Protein AF-A0A9N8JEF9-F1 (afdb_monomer)

Nearest PDB structures (foldseek):
  4pcf-assembly4_C  TM=2.367E-01  e=5.855E+00  Trypanosoma brucei brucei
  4pcf-assembly4_A  TM=2.242E-01  e=6.624E+00  Trypanosoma brucei brucei
  1mss-assembly1_B  TM=2.337E-01  e=9.590E+00  Trypanosoma brucei brucei

Foldseek 3Di:
DVVVVVVVVVVVVVVVVVVVVVVVVVVPPVVVVVVVVVCQEAEAEAEAEALVTDDPQPPPPDDDDDPPDDCHVVNCRQPPPRDDRLVVLVVVLVVLVVVCVPPHPVNLVRYAYEYEYEYDLVVLVVLLPDDPVVLLVSLLVVLVVVVVSVVSVCVRPSRVVDAHEYEYEQDAQQCQFLCLCVVLVPPPDPPVSVSSSVSSVVSSVVNRVVNVVVVVVPPRHRYDYHHVRVVLCVLVDQPDDDPVPPPVSVVVCVVRQAQARRDAQKAFDDDDDDDGPRDTDIHGHPDRRNYPHNDRRD

pLDDT: mean 73.77, std 18.61, range [33.22, 96.94]

Radius of gyration: 29.01 Å; Cα contacts (8 Å, |Δi|>4): 290; chains: 1; bounding box: 104×53×57 Å

Secondary structure (DSSP, 8-state):
-HHHHHHHHHHHHHHHHHHHHHHHHHH--HHHHHHHHS---EEEEEEEESTTT--------SS---TT----HHHHHHH-----HHHHHHHHHHHHHHHHHHH-HHHHTTEEEEEEEE--HHHHHHHTTS-HHHHHHHHHHHHHHHHHHHHHHHTSHHHHTS--EEE-PPPPPGGGSHHHHHHHHTSS-HHHHHHHHHHHHHHHHHHHHHHHHHHHH-TTSEEE---HHHHHHHHHPPPP--TT-HHHHHHHHHH-S-SEEEEESEEE-S---SS-STT--EEE-S-GGGEEESSS--

Structure (mmCIF, N/CA/C/O backbone):
data_AF-A0A9N8JEF9-F1
#
_entry.id   AF-A0A9N8JEF9-F1
#
loop_
_atom_site.group_PDB
_atom_site.id
_atom_site.type_symbol
_atom_site.label_atom_id
_atom_site.label_alt_id
_atom_site.label_comp_id
_atom_site.label_asym_id
_atom_site.label_entity_id
_atom_site.label_seq_id
_atom_site.pdbx_PDB_ins_code
_atom_site.Cartn_x
_atom_site.Cartn_y
_atom_site.Cartn_z
_atom_site.occupancy
_atom_site.B_iso_or_equiv
_atom_site.auth_seq_id
_atom_site.auth_comp_id
_atom_site.auth_asym_id
_atom_site.auth_atom_id
_atom_site.pdbx_PDB_model_num
ATOM 1 N N . MET A 1 1 ? -82.230 -19.936 27.627 1.00 55.53 1 MET A N 1
ATOM 2 C CA . MET A 1 1 ? -81.462 -18.895 28.358 1.00 55.53 1 MET A CA 1
ATOM 3 C C . MET A 1 1 ? -80.086 -19.360 28.867 1.00 55.53 1 MET A C 1
ATOM 5 O O . MET A 1 1 ? -79.159 -18.567 28.814 1.00 55.53 1 MET A O 1
ATOM 9 N N . LYS A 1 2 ? -79.878 -20.628 29.278 1.00 55.72 2 LYS A N 1
ATOM 10 C CA . LYS A 1 2 ? -78.564 -21.116 29.776 1.00 55.72 2 LYS A CA 1
ATOM 11 C C . LYS A 1 2 ? -77.451 -21.249 28.714 1.00 55.72 2 LYS A C 1
ATOM 13 O O . LYS A 1 2 ? -76.280 -21.179 29.062 1.00 55.72 2 LYS A O 1
ATOM 18 N N . LEU A 1 3 ? -77.803 -21.423 27.437 1.00 57.28 3 LEU A N 1
ATOM 19 C CA . LEU A 1 3 ? -76.839 -21.539 26.329 1.00 57.28 3 LEU A CA 1
ATOM 20 C C . LEU A 1 3 ? -76.183 -20.197 25.966 1.00 57.28 3 LEU A C 1
ATOM 22 O O . LEU A 1 3 ? -74.971 -20.143 25.795 1.00 57.28 3 LEU A O 1
ATOM 26 N N . PHE A 1 4 ? -76.956 -19.106 25.955 1.00 62.06 4 PHE A N 1
ATOM 27 C CA . PHE A 1 4 ? -76.435 -17.758 25.699 1.00 62.06 4 PHE A CA 1
ATOM 28 C C . PHE A 1 4 ? -75.464 -17.291 26.791 1.00 62.06 4 PHE A C 1
ATOM 30 O O . PHE A 1 4 ? -74.425 -16.717 26.485 1.00 62.06 4 PHE A O 1
ATOM 37 N N . ALA A 1 5 ? -75.740 -17.620 28.058 1.00 69.38 5 ALA A N 1
ATOM 38 C CA . ALA A 1 5 ? -74.829 -17.316 29.160 1.00 69.38 5 ALA A CA 1
ATOM 39 C C . ALA A 1 5 ? -73.481 -18.048 29.023 1.00 69.38 5 ALA A C 1
ATOM 41 O O . ALA A 1 5 ? -72.434 -17.465 29.277 1.00 69.38 5 ALA A O 1
ATOM 42 N N . ARG A 1 6 ? -73.492 -19.309 28.570 1.00 70.62 6 ARG A N 1
ATOM 43 C CA . ARG A 1 6 ? -72.265 -20.091 28.354 1.00 70.62 6 ARG A CA 1
ATOM 44 C C . ARG A 1 6 ? -71.459 -19.582 27.160 1.00 70.62 6 ARG A C 1
ATOM 46 O O . ARG A 1 6 ? -70.239 -19.520 27.253 1.00 70.62 6 ARG A O 1
ATOM 53 N N . LEU A 1 7 ? -72.129 -19.164 26.085 1.00 77.31 7 LEU A N 1
ATOM 54 C CA . LEU A 1 7 ? -71.467 -18.588 24.913 1.00 77.31 7 LEU A CA 1
ATOM 55 C C . LEU A 1 7 ? -70.773 -17.260 25.255 1.00 77.31 7 LEU A C 1
ATOM 57 O O . LEU A 1 7 ? -69.616 -17.062 24.899 1.00 77.31 7 LEU A O 1
ATOM 61 N N . ASN A 1 8 ? -71.439 -16.396 26.027 1.00 77.38 8 ASN A N 1
ATOM 62 C CA . ASN A 1 8 ? -70.879 -15.106 26.437 1.00 77.38 8 ASN A CA 1
ATOM 63 C C . ASN A 1 8 ? -69.635 -15.255 27.328 1.00 77.38 8 ASN A C 1
ATOM 65 O O . ASN A 1 8 ? -68.686 -14.488 27.187 1.00 77.38 8 ASN A O 1
ATOM 69 N N . VAL A 1 9 ? -69.600 -16.265 28.204 1.00 84.81 9 VAL A N 1
ATOM 70 C CA . VAL A 1 9 ? -68.425 -16.544 29.050 1.00 84.81 9 VAL A CA 1
ATOM 71 C C . VAL A 1 9 ? -67.230 -17.010 28.214 1.00 84.81 9 VAL A C 1
ATOM 73 O O . VAL A 1 9 ? -66.110 -16.565 28.452 1.00 84.81 9 VAL A O 1
ATOM 76 N N . VAL A 1 10 ? -67.455 -17.855 27.203 1.00 85.94 10 VAL A N 1
ATOM 77 C CA . VAL A 1 10 ? -66.381 -18.326 26.310 1.00 85.94 10 VAL A CA 1
ATOM 78 C C . VAL A 1 10 ? -65.812 -17.176 25.476 1.00 85.94 10 VAL A C 1
ATOM 80 O O . VAL A 1 10 ? -64.595 -17.065 25.341 1.00 85.94 10 VAL A O 1
ATOM 83 N N . VAL A 1 11 ? -66.668 -16.284 24.970 1.00 89.06 11 VAL A N 1
ATOM 84 C CA . VAL A 1 11 ? -66.231 -15.107 24.200 1.00 89.06 11 VAL A CA 1
ATOM 85 C C . VAL A 1 11 ? -65.408 -14.151 25.068 1.00 89.06 11 VAL A C 1
ATOM 87 O O . VAL A 1 11 ? -64.356 -13.687 24.633 1.00 89.06 11 VAL A O 1
ATOM 90 N N . LEU A 1 12 ? -65.825 -13.900 26.312 1.00 89.06 12 LEU A N 1
ATOM 91 C CA . LEU A 1 12 ? -65.075 -13.043 27.236 1.00 89.06 12 LEU A CA 1
ATOM 92 C C . LEU A 1 12 ? -63.698 -13.620 27.588 1.00 89.06 12 LEU A C 1
ATOM 94 O O . LEU A 1 12 ? -62.722 -12.871 27.622 1.00 89.06 12 LEU A O 1
ATOM 98 N N . LEU A 1 13 ? -63.597 -14.938 27.784 1.00 88.38 13 LEU A N 1
ATOM 99 C CA . LEU A 1 13 ? -62.314 -15.610 28.018 1.00 88.38 13 LEU A CA 1
ATOM 100 C C . LEU A 1 13 ? -61.395 -15.551 26.792 1.00 88.38 13 LEU A C 1
ATOM 102 O O . LEU A 1 13 ? -60.194 -15.330 26.936 1.00 88.38 13 LEU A O 1
ATOM 106 N N . ALA A 1 14 ? -61.945 -15.697 25.584 1.00 90.00 14 ALA A N 1
ATOM 107 C CA . ALA A 1 14 ? -61.168 -15.566 24.353 1.00 90.00 14 ALA A CA 1
ATOM 108 C C . ALA A 1 14 ? -60.628 -14.137 24.176 1.00 90.00 14 ALA A C 1
ATOM 110 O O . ALA A 1 14 ? -59.455 -13.953 23.851 1.00 90.00 14 ALA A O 1
ATOM 111 N N . ILE A 1 15 ? -61.451 -13.121 24.456 1.00 91.19 15 ILE A N 1
ATOM 112 C CA . ILE A 1 15 ? -61.034 -11.715 24.395 1.00 91.19 15 ILE A CA 1
ATOM 113 C C . ILE A 1 15 ? -59.973 -11.417 25.463 1.00 91.19 15 ILE A C 1
ATOM 115 O O . ILE A 1 15 ? -58.973 -10.771 25.150 1.00 91.19 15 ILE A O 1
ATOM 119 N N . SER A 1 16 ? -60.125 -11.913 26.697 1.00 88.38 16 SER A N 1
ATOM 120 C CA . SER A 1 16 ? -59.119 -11.684 27.744 1.00 88.38 16 SER A CA 1
ATOM 121 C C . SER A 1 16 ? -57.795 -12.377 27.427 1.00 88.38 16 SER A C 1
ATOM 123 O O . SER A 1 16 ? -56.739 -11.800 27.672 1.00 88.38 16 SER A O 1
ATOM 125 N N . ALA A 1 17 ? -57.830 -13.579 26.842 1.00 87.56 17 ALA A N 1
ATOM 126 C CA . ALA A 1 17 ? -56.633 -14.282 26.390 1.00 87.56 17 ALA A CA 1
ATOM 127 C C . ALA A 1 17 ? -55.931 -13.526 25.252 1.00 87.56 17 ALA A C 1
ATOM 129 O O . ALA A 1 17 ? -54.715 -13.359 25.295 1.00 87.56 17 ALA A O 1
ATOM 130 N N . LEU A 1 18 ? -56.682 -13.001 24.279 1.00 87.56 18 LEU A N 1
ATOM 131 C CA . LEU A 1 18 ? -56.124 -12.196 23.189 1.00 87.56 18 LEU A CA 1
ATOM 132 C C . LEU A 1 18 ? -55.520 -10.882 23.691 1.00 87.56 18 LEU A C 1
ATOM 134 O O . LEU A 1 18 ? -54.430 -10.516 23.259 1.00 87.56 18 LEU A O 1
ATOM 138 N N . LEU A 1 19 ? -56.173 -10.199 24.635 1.00 85.50 19 LEU A N 1
ATOM 139 C CA . LEU A 1 19 ? -55.634 -8.985 25.253 1.00 85.50 19 LEU A CA 1
ATOM 140 C C . LEU A 1 19 ? -54.390 -9.280 26.097 1.00 85.50 19 LEU A C 1
ATOM 142 O O . LEU A 1 19 ? -53.420 -8.528 26.030 1.00 85.50 19 LEU A O 1
ATOM 146 N N . PHE A 1 20 ? -54.378 -10.391 26.836 1.00 83.44 20 PHE A N 1
ATOM 147 C CA . PHE A 1 20 ? -53.212 -10.828 27.603 1.00 83.44 20 PHE A CA 1
ATOM 148 C C . PHE A 1 20 ? -52.035 -11.172 26.684 1.00 83.44 20 PHE A C 1
ATOM 150 O O . PHE A 1 20 ? -50.911 -10.743 26.936 1.00 83.44 20 PHE A O 1
ATOM 157 N N . VAL A 1 21 ? -52.281 -11.886 25.585 1.00 78.69 21 VAL A N 1
ATOM 158 C CA . VAL A 1 21 ? -51.253 -12.217 24.590 1.00 78.69 21 VAL A CA 1
ATOM 159 C C . VAL A 1 21 ? -50.769 -10.961 23.863 1.00 78.69 21 VAL A C 1
ATOM 161 O O . VAL A 1 21 ? -49.565 -10.790 23.729 1.00 78.69 21 VAL A O 1
ATOM 164 N N . ALA A 1 22 ? -51.651 -10.038 23.472 1.00 78.06 22 ALA A N 1
ATOM 165 C CA . ALA A 1 22 ? -51.265 -8.770 22.845 1.00 78.06 22 ALA A CA 1
ATOM 166 C C . ALA A 1 22 ? -50.442 -7.875 23.789 1.00 78.06 22 ALA A C 1
ATOM 168 O O . ALA A 1 22 ? -49.467 -7.251 23.365 1.00 78.06 22 ALA A O 1
ATOM 169 N N . TRP A 1 23 ? -50.794 -7.848 25.078 1.00 74.62 23 TRP A N 1
ATOM 170 C CA . TRP A 1 23 ? -50.043 -7.128 26.106 1.00 74.62 23 TRP A CA 1
ATOM 171 C C . TRP A 1 23 ? -48.652 -7.733 26.326 1.00 74.62 23 TRP A C 1
ATOM 173 O O . TRP A 1 23 ? -47.657 -7.009 26.347 1.00 74.62 23 TRP A O 1
ATOM 183 N N . ASN A 1 24 ? -48.561 -9.064 26.412 1.00 69.94 24 ASN A N 1
ATOM 184 C CA . ASN A 1 24 ? -47.279 -9.754 26.538 1.00 69.94 24 ASN A CA 1
ATOM 185 C C . ASN A 1 24 ? -46.437 -9.625 25.256 1.00 69.94 24 ASN A C 1
ATOM 187 O O . ASN A 1 24 ? -45.250 -9.334 25.349 1.00 69.94 24 ASN A O 1
ATOM 191 N N . LEU A 1 25 ? -47.029 -9.720 24.061 1.00 60.97 25 LEU A N 1
ATOM 192 C CA . LEU A 1 25 ? -46.325 -9.549 22.782 1.00 60.97 25 LEU A CA 1
ATOM 193 C C . LEU A 1 25 ? -45.744 -8.139 22.610 1.00 60.97 25 LEU A C 1
ATOM 195 O O . LEU A 1 25 ? -44.653 -8.003 22.066 1.00 60.97 25 LEU A O 1
ATOM 199 N N . ARG A 1 26 ? -46.402 -7.098 23.141 1.00 57.75 26 ARG A N 1
ATOM 200 C CA . ARG A 1 26 ? -45.850 -5.730 23.167 1.00 57.75 26 ARG A CA 1
ATOM 201 C C . ARG A 1 26 ? -44.611 -5.603 24.066 1.00 57.75 26 ARG A C 1
ATOM 203 O O . ARG A 1 26 ? -43.791 -4.717 23.845 1.00 57.75 26 ARG A O 1
ATOM 210 N N . SER A 1 27 ? -44.462 -6.491 25.052 1.00 53.72 27 SER A N 1
ATOM 211 C CA . SER A 1 27 ? -43.275 -6.598 25.915 1.00 53.72 27 SER A CA 1
ATOM 212 C C . SER A 1 27 ? -42.224 -7.587 25.378 1.00 53.72 27 SER A C 1
ATOM 214 O O . SER A 1 27 ? -41.056 -7.535 25.764 1.00 53.72 27 SER A O 1
ATOM 216 N N . TYR A 1 28 ? -42.595 -8.450 24.428 1.00 48.47 28 TYR A N 1
ATOM 217 C CA . TYR A 1 28 ? -41.681 -9.353 23.735 1.00 48.47 28 TYR A CA 1
ATOM 218 C C . TYR A 1 28 ? -40.999 -8.633 22.559 1.00 48.47 28 TYR A C 1
ATOM 220 O O . TYR A 1 28 ? -41.319 -8.816 21.388 1.00 48.47 28 TYR A O 1
ATOM 228 N N . HIS A 1 29 ? -39.940 -7.892 22.891 1.00 51.47 29 HIS A N 1
ATOM 229 C CA . HIS A 1 29 ? -38.943 -7.372 21.949 1.00 51.47 29 HIS A CA 1
ATOM 230 C C . HIS A 1 29 ? -37.707 -8.297 21.717 1.00 51.47 29 HIS A C 1
ATOM 232 O O . HIS A 1 29 ? -36.646 -7.780 21.345 1.00 51.47 29 HIS A O 1
ATOM 238 N N . PRO A 1 30 ? -37.722 -9.641 21.930 1.00 48.62 30 PRO A N 1
ATOM 239 C CA . PRO A 1 30 ? -36.483 -10.408 21.941 1.00 48.62 30 PRO A CA 1
ATOM 240 C C . PRO A 1 30 ? -35.898 -10.622 20.549 1.00 48.62 30 PRO A C 1
ATOM 242 O O . PRO A 1 30 ? -34.725 -10.928 20.480 1.00 48.62 30 PRO A O 1
ATOM 245 N N . ILE A 1 31 ? -36.620 -10.435 19.439 1.00 48.38 31 ILE A N 1
ATOM 246 C CA . ILE A 1 31 ? -36.027 -10.656 18.104 1.00 48.38 31 ILE A CA 1
ATOM 247 C C . ILE A 1 31 ? -35.057 -9.525 17.731 1.00 48.38 31 ILE A C 1
ATOM 249 O O . ILE A 1 31 ? -34.004 -9.783 17.152 1.00 48.38 31 ILE A O 1
ATOM 253 N N . THR A 1 32 ? -35.321 -8.282 18.148 1.00 47.34 32 THR A N 1
ATOM 254 C CA . THR A 1 32 ? -34.357 -7.185 17.955 1.00 47.34 32 THR A CA 1
ATOM 255 C C . THR A 1 32 ? -33.235 -7.212 18.994 1.00 47.34 32 THR A C 1
ATOM 257 O O . THR A 1 32 ? -32.113 -6.824 18.679 1.00 47.34 32 THR A O 1
ATOM 260 N N . ARG A 1 33 ? -33.483 -7.730 20.209 1.00 42.81 33 ARG A N 1
ATOM 261 C CA . ARG A 1 33 ? -32.431 -7.933 21.225 1.00 42.81 33 ARG A CA 1
ATOM 262 C C . ARG A 1 33 ? -31.572 -9.174 20.982 1.00 42.81 33 ARG A C 1
ATOM 264 O O . ARG A 1 33 ? -30.374 -9.091 21.189 1.00 42.81 33 ARG A O 1
ATOM 271 N N . ALA A 1 34 ? -32.122 -10.281 20.496 1.00 42.84 34 ALA A N 1
ATOM 272 C CA . ALA A 1 34 ? -31.371 -11.496 20.180 1.00 42.84 34 ALA A CA 1
ATOM 273 C C . ALA A 1 34 ? -30.434 -11.253 18.998 1.00 42.84 34 ALA A C 1
ATOM 275 O O . ALA A 1 34 ? -29.277 -11.644 19.066 1.00 42.84 34 ALA A O 1
ATOM 276 N N . LYS A 1 35 ? -30.860 -10.479 17.989 1.00 43.34 35 LYS A N 1
ATOM 277 C CA . LYS A 1 35 ? -29.967 -10.029 16.910 1.00 43.34 35 LYS A CA 1
ATOM 278 C C . LYS A 1 35 ? -28.837 -9.108 17.412 1.00 43.34 35 LYS A C 1
ATOM 280 O O . LYS A 1 35 ? -27.774 -9.098 16.813 1.00 43.34 35 LYS A O 1
ATOM 285 N N . LYS A 1 36 ? -29.052 -8.392 18.529 1.00 42.81 36 LYS A N 1
ATOM 286 C CA . LYS A 1 36 ? -28.072 -7.512 19.205 1.00 42.81 36 LYS A CA 1
ATOM 287 C C . LYS A 1 36 ? -27.202 -8.235 20.254 1.00 42.81 36 LYS A C 1
ATOM 289 O O . LYS A 1 36 ? -26.180 -7.707 20.674 1.00 42.81 36 LYS A O 1
ATOM 294 N N . VAL A 1 37 ? -27.605 -9.426 20.701 1.00 42.78 37 VAL A N 1
ATOM 295 C CA . VAL A 1 37 ? -26.878 -10.259 21.682 1.00 42.78 37 VAL A CA 1
ATOM 296 C C . VAL A 1 37 ? -26.096 -11.382 20.989 1.00 42.78 37 VAL A C 1
ATOM 298 O O . VAL A 1 37 ? -25.069 -11.803 21.503 1.00 42.78 37 VAL A O 1
ATOM 301 N N . TRP A 1 38 ? -26.506 -11.811 19.790 1.00 40.94 38 TRP A N 1
ATOM 302 C CA . TRP A 1 38 ? -25.769 -12.768 18.950 1.00 40.94 38 TRP A CA 1
ATOM 303 C C . TRP A 1 38 ? -24.763 -12.132 17.972 1.00 40.94 38 TRP A C 1
ATOM 305 O O . TRP A 1 38 ? -24.131 -12.860 17.217 1.00 40.94 38 TRP A O 1
ATOM 315 N N . SER A 1 39 ? -24.570 -10.806 17.984 1.00 49.00 39 SER A N 1
ATOM 316 C CA . SER A 1 39 ? -23.614 -10.112 17.098 1.00 49.00 39 SER A CA 1
ATOM 317 C C . SER A 1 39 ? -22.399 -9.501 17.813 1.00 49.00 39 SER A C 1
ATOM 319 O O . SER A 1 39 ? -21.748 -8.629 17.245 1.00 49.00 39 SER A O 1
ATOM 321 N N . ARG A 1 40 ? -22.114 -9.874 19.066 1.00 46.25 40 ARG A N 1
ATOM 322 C CA . ARG A 1 40 ? -21.195 -9.136 19.964 1.00 46.25 40 ARG A CA 1
ATOM 323 C C . ARG A 1 40 ? -19.691 -9.361 19.738 1.00 46.25 40 ARG A C 1
ATOM 325 O O . ARG A 1 40 ? -18.911 -9.357 20.679 1.00 46.25 40 ARG A O 1
ATOM 332 N N . GLN A 1 41 ? -19.287 -9.536 18.488 1.00 54.53 41 GLN A N 1
ATOM 333 C CA . GLN A 1 41 ? -17.916 -9.274 18.058 1.00 54.53 41 GLN A CA 1
ATOM 334 C C . GLN A 1 41 ? -17.994 -8.722 16.641 1.00 54.53 41 GLN A C 1
ATOM 336 O O . GLN A 1 41 ? -17.927 -9.446 15.650 1.00 54.53 41 GLN A O 1
ATOM 341 N N . THR A 1 42 ? -18.265 -7.425 16.537 1.00 63.56 42 THR A N 1
ATOM 342 C CA . THR A 1 42 ? -18.216 -6.741 15.247 1.00 63.56 42 THR A CA 1
ATOM 343 C C . THR A 1 42 ? -16.755 -6.460 14.935 1.00 63.56 42 THR A C 1
ATOM 345 O O . THR A 1 42 ? -16.134 -5.631 15.600 1.00 63.56 42 THR A O 1
ATOM 348 N N . THR A 1 43 ? -16.194 -7.172 13.960 1.00 69.94 43 THR A N 1
ATOM 349 C CA . THR A 1 43 ? -14.882 -6.834 13.408 1.00 69.94 43 THR A CA 1
ATOM 350 C C . THR A 1 43 ? -15.047 -5.672 12.437 1.00 69.94 43 THR A C 1
ATOM 352 O O . THR A 1 43 ? -15.796 -5.780 11.467 1.00 69.94 43 THR A O 1
ATOM 355 N N . GLU A 1 44 ? -14.372 -4.563 12.706 1.00 77.25 44 GLU A N 1
ATOM 356 C CA . GLU A 1 44 ? -14.325 -3.410 11.811 1.00 77.25 44 GLU A CA 1
ATOM 357 C C . GLU A 1 44 ? -13.027 -3.467 11.007 1.00 77.25 44 GLU A C 1
ATOM 359 O O . GLU A 1 44 ? -11.945 -3.536 11.584 1.00 77.25 44 GLU A O 1
ATOM 364 N N . LEU A 1 45 ? -13.134 -3.472 9.678 1.00 81.06 45 LEU A N 1
ATOM 365 C CA . LEU A 1 45 ? -11.985 -3.391 8.781 1.00 81.06 45 LEU A CA 1
ATOM 366 C C . LEU A 1 45 ? -11.875 -1.960 8.261 1.00 81.06 45 LEU A C 1
ATOM 368 O O . LEU A 1 45 ? -12.766 -1.489 7.555 1.00 81.06 45 LEU A O 1
ATOM 372 N N . VAL A 1 46 ? -10.771 -1.299 8.585 1.00 84.81 46 VAL A N 1
ATOM 373 C CA . VAL A 1 46 ? -10.454 0.052 8.119 1.00 84.81 46 VAL A CA 1
ATOM 374 C C . VAL A 1 46 ? -9.252 -0.047 7.192 1.00 84.81 46 VAL A C 1
ATOM 376 O O . VAL A 1 46 ? -8.231 -0.631 7.554 1.00 84.81 46 VAL A O 1
ATOM 379 N N . VAL A 1 47 ? -9.381 0.491 5.984 1.00 85.00 47 VAL A N 1
ATOM 380 C CA . VAL A 1 47 ? -8.352 0.404 4.946 1.00 85.00 47 VAL A CA 1
ATOM 381 C C . VAL A 1 47 ? -7.795 1.798 4.688 1.00 85.00 47 VAL A C 1
ATOM 383 O O . VAL A 1 47 ? -8.552 2.715 4.383 1.00 85.00 47 VAL A O 1
ATOM 386 N N . PHE A 1 48 ? -6.478 1.926 4.804 1.00 85.25 48 PHE A N 1
ATOM 387 C CA . PHE A 1 48 ? -5.704 3.105 4.450 1.00 85.25 48 PHE A CA 1
ATOM 388 C C . PHE A 1 48 ? -4.766 2.758 3.302 1.00 85.25 48 PHE A C 1
ATOM 390 O O . PHE A 1 48 ? -4.083 1.729 3.327 1.00 85.25 48 PHE A O 1
ATOM 397 N N . GLY A 1 49 ? -4.702 3.628 2.309 1.00 79.88 49 GLY A N 1
ATOM 398 C CA . GLY A 1 49 ? -3.814 3.436 1.177 1.00 79.88 49 GLY A CA 1
ATOM 399 C C . GLY A 1 49 ? -4.082 4.426 0.067 1.00 79.88 49 GLY A C 1
ATOM 400 O O . GLY A 1 49 ? -4.909 5.325 0.190 1.00 79.88 49 GLY A O 1
ATOM 401 N N . ASP A 1 50 ? -3.359 4.256 -1.021 1.00 74.88 50 ASP A N 1
ATOM 402 C CA . ASP A 1 50 ? -3.504 5.065 -2.222 1.00 74.88 50 ASP A CA 1
ATOM 403 C C . ASP A 1 50 ? -4.491 4.406 -3.215 1.00 74.88 50 ASP A C 1
ATOM 405 O O . ASP A 1 50 ? -5.410 3.669 -2.833 1.00 74.88 50 ASP A O 1
ATOM 409 N N . SER A 1 51 ? -4.291 4.648 -4.513 1.00 71.75 51 SER A N 1
ATOM 410 C CA . SER A 1 51 ? -5.037 4.026 -5.611 1.00 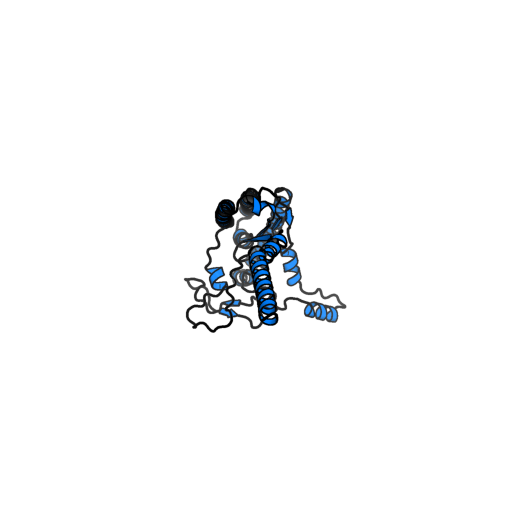71.75 51 SER A CA 1
ATOM 411 C C . SER A 1 51 ? -5.121 2.494 -5.541 1.00 71.75 51 SER A C 1
ATOM 413 O O . SER A 1 51 ? -6.006 1.915 -6.169 1.00 71.75 51 SER A O 1
ATOM 415 N N . TRP A 1 52 ? -4.232 1.826 -4.804 1.00 70.44 52 TRP A N 1
ATOM 416 C CA . TRP A 1 52 ? -4.208 0.373 -4.605 1.00 70.44 52 TRP A CA 1
ATOM 417 C C . TRP A 1 52 ? -5.176 -0.158 -3.542 1.00 70.44 52 TRP A C 1
ATOM 419 O O . TRP A 1 52 ? -5.414 -1.364 -3.489 1.00 70.44 52 TRP A O 1
ATOM 429 N N . SER A 1 53 ? -5.739 0.717 -2.708 1.00 60.56 53 SER A N 1
ATOM 430 C CA . SER A 1 53 ? -6.497 0.320 -1.511 1.00 60.56 53 SER A CA 1
ATOM 431 C C . SER A 1 53 ? -7.925 0.866 -1.462 1.00 60.56 53 SER A C 1
ATOM 433 O O . SER A 1 53 ? -8.689 0.539 -0.553 1.00 60.56 53 SER A O 1
ATOM 435 N N . THR A 1 54 ? -8.315 1.696 -2.428 1.00 60.12 54 THR A N 1
ATOM 436 C CA . THR A 1 54 ? -9.667 2.267 -2.488 1.00 60.12 54 THR A CA 1
ATOM 437 C C . THR A 1 54 ? -10.718 1.248 -2.928 1.00 60.12 54 THR A C 1
ATOM 439 O O . THR A 1 54 ? -10.530 0.431 -3.829 1.00 60.12 54 THR A O 1
ATOM 442 N N . ASN A 1 55 ? -11.869 1.315 -2.264 1.00 47.62 55 ASN A N 1
ATOM 443 C CA . ASN A 1 55 ? -13.005 0.416 -2.426 1.00 47.62 55 ASN A CA 1
ATOM 444 C C . ASN A 1 55 ? -14.199 1.077 -3.138 1.00 47.62 55 ASN A C 1
ATOM 446 O O . ASN A 1 55 ? -15.293 0.505 -3.143 1.00 47.62 55 ASN A O 1
ATOM 450 N N . ARG A 1 56 ? -14.028 2.258 -3.753 1.00 46.44 56 ARG A N 1
ATOM 451 C CA . ARG A 1 56 ? -15.084 2.948 -4.520 1.00 46.44 56 ARG A CA 1
ATOM 452 C C . ARG A 1 56 ? -15.306 2.309 -5.897 1.00 46.44 56 ARG A C 1
ATOM 454 O O . ARG A 1 56 ? -15.141 2.917 -6.951 1.00 46.44 56 ARG A O 1
ATOM 461 N N . LEU A 1 57 ? -15.728 1.049 -5.871 1.00 40.69 57 LEU A N 1
ATOM 462 C CA . LEU A 1 57 ? -16.242 0.301 -7.010 1.00 40.69 57 LEU A CA 1
ATOM 463 C C . LEU A 1 57 ? -17.711 0.684 -7.248 1.00 40.69 57 LEU A C 1
ATOM 465 O O . LEU A 1 57 ? -18.622 -0.064 -6.894 1.00 40.69 57 LEU A O 1
ATOM 469 N N . GLU A 1 58 ? -17.977 1.826 -7.882 1.00 37.47 58 GLU A N 1
ATOM 470 C CA . GLU A 1 58 ? -19.264 2.003 -8.568 1.00 37.47 58 GLU A CA 1
ATOM 471 C C . GLU A 1 58 ? -19.244 1.176 -9.862 1.00 37.47 58 GLU A C 1
ATOM 473 O O . GLU A 1 58 ? -19.010 1.671 -10.965 1.00 37.47 58 GLU A O 1
ATOM 478 N N . LEU A 1 59 ? -19.451 -0.135 -9.732 1.00 34.50 59 LEU A N 1
ATOM 479 C CA . LEU A 1 59 ? -19.750 -0.981 -10.882 1.00 34.50 59 LEU A CA 1
ATOM 480 C C . LEU A 1 59 ? -21.122 -0.556 -11.428 1.00 34.50 59 LEU A C 1
ATOM 482 O O . LEU A 1 59 ? -22.083 -0.498 -10.652 1.00 34.50 59 LEU A O 1
ATOM 486 N N . PRO A 1 60 ? -21.262 -0.264 -12.737 1.00 33.22 60 PRO A N 1
ATOM 487 C CA . PRO A 1 60 ? -22.541 0.124 -13.310 1.00 33.22 60 PRO A CA 1
ATOM 488 C C . PRO A 1 60 ? -23.515 -1.050 -13.195 1.00 33.22 60 PRO A C 1
ATOM 490 O O . PRO A 1 60 ? -23.519 -1.981 -14.000 1.00 33.22 60 PRO A O 1
ATOM 493 N N . THR A 1 61 ? -24.357 -1.001 -12.169 1.00 34.75 61 THR A N 1
ATOM 494 C CA . THR A 1 61 ? -25.427 -1.961 -11.942 1.00 34.75 61 THR A CA 1
ATOM 495 C C . THR A 1 61 ? -26.490 -1.765 -13.016 1.00 34.75 61 THR A C 1
ATOM 497 O O . THR A 1 61 ? -27.295 -0.842 -12.973 1.00 34.75 61 THR A O 1
ATOM 500 N N . GLY A 1 62 ? -26.468 -2.638 -14.023 1.00 38.59 62 GLY A N 1
ATOM 501 C CA . GLY A 1 62 ? -27.667 -3.181 -14.668 1.00 38.59 62 GLY A CA 1
ATOM 502 C C . GLY A 1 62 ? -28.792 -2.212 -15.051 1.00 38.59 62 GLY A C 1
ATOM 503 O O . GLY A 1 62 ? -29.961 -2.561 -14.915 1.00 38.59 62 GLY A O 1
ATOM 504 N N . ARG A 1 63 ? -28.487 -1.012 -15.545 1.00 33.66 63 ARG A N 1
ATOM 505 C CA . ARG A 1 63 ? -29.434 -0.176 -16.294 1.00 33.66 63 ARG A CA 1
ATOM 506 C C . ARG A 1 63 ? -28.637 0.793 -17.131 1.00 33.66 63 ARG A C 1
ATOM 508 O O . ARG A 1 63 ? -27.879 1.560 -16.564 1.00 33.66 63 ARG A O 1
ATOM 515 N N . THR A 1 64 ? -28.789 0.740 -18.453 1.00 38.94 64 THR A N 1
ATOM 516 C CA . THR A 1 64 ? -28.181 1.671 -19.414 1.00 38.94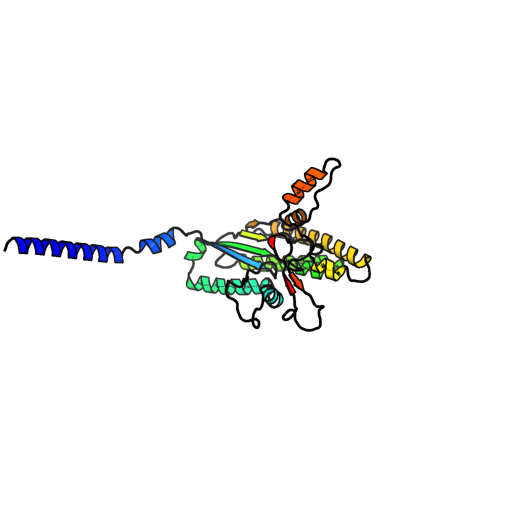 64 THR A CA 1
ATOM 517 C C . THR A 1 64 ? -28.408 3.125 -18.987 1.00 38.94 64 THR A C 1
ATOM 519 O O . THR A 1 64 ? -29.515 3.635 -19.171 1.00 38.94 64 THR A O 1
ATOM 522 N N . PRO A 1 65 ? -27.392 3.818 -18.448 1.00 34.19 65 PRO A N 1
ATOM 523 C CA . PRO A 1 65 ? -27.415 5.257 -18.269 1.00 34.19 65 PRO A CA 1
ATOM 524 C C . PRO A 1 65 ? -26.930 5.890 -19.575 1.00 34.19 65 PRO A C 1
ATOM 526 O O . PRO A 1 65 ? -26.017 5.377 -20.230 1.00 34.19 65 PRO A O 1
ATOM 529 N N . SER A 1 66 ? -27.559 6.994 -19.958 1.00 35.75 66 SER A N 1
ATOM 530 C CA . SER A 1 66 ? -27.203 7.796 -21.128 1.00 35.75 66 SER A CA 1
ATOM 531 C C . SER A 1 66 ? -25.698 8.082 -21.199 1.00 35.75 66 SER A C 1
ATOM 533 O O . SER A 1 66 ? -25.077 8.414 -20.191 1.00 35.75 66 SER A O 1
ATOM 535 N N . LEU A 1 67 ? -25.157 8.010 -22.417 1.00 40.09 67 LEU A N 1
ATOM 536 C CA . LEU A 1 67 ? -23.740 8.055 -22.809 1.00 40.09 67 LEU A CA 1
ATOM 537 C C . LEU A 1 67 ? -22.933 9.300 -22.361 1.00 40.09 67 LEU A C 1
ATOM 539 O O . LEU A 1 67 ? -21.764 9.406 -22.697 1.00 40.09 67 LEU A O 1
ATOM 543 N N . ALA A 1 68 ? -23.525 10.249 -21.635 1.00 37.03 68 ALA A N 1
ATOM 544 C CA . ALA A 1 68 ? -22.915 11.548 -21.344 1.00 37.03 68 ALA A CA 1
ATOM 545 C C . ALA A 1 68 ? -22.359 11.702 -19.917 1.00 37.03 68 ALA A C 1
ATOM 547 O O . ALA A 1 68 ? -21.780 12.739 -19.625 1.00 37.03 68 ALA A O 1
ATOM 548 N N . ASN A 1 69 ? -22.555 10.734 -19.010 1.00 38.72 69 ASN A N 1
ATOM 549 C CA . ASN A 1 69 ? -22.229 10.958 -17.593 1.00 38.72 69 ASN A CA 1
ATOM 550 C C . ASN A 1 69 ? -21.798 9.690 -16.835 1.00 38.72 69 ASN A C 1
ATOM 552 O O . ASN A 1 69 ? -22.308 9.386 -15.758 1.00 38.72 69 ASN A O 1
ATOM 556 N N . LYS A 1 70 ? -20.883 8.910 -17.415 1.00 40.00 70 LYS A N 1
ATOM 557 C CA . LYS A 1 70 ? -20.233 7.793 -16.717 1.00 40.00 70 LYS A CA 1
ATOM 558 C C . LYS A 1 70 ? -18.775 8.141 -16.465 1.00 40.00 70 LYS A C 1
ATOM 560 O O . LYS A 1 70 ? -17.945 7.912 -17.335 1.00 40.00 70 LYS A O 1
ATOM 565 N N . LYS A 1 71 ? -18.485 8.671 -15.279 1.00 39.16 71 LYS A N 1
ATOM 566 C CA . LYS A 1 71 ? -17.130 8.642 -14.727 1.00 39.16 71 LYS A CA 1
ATOM 567 C C . LYS A 1 71 ? -16.883 7.194 -14.303 1.00 39.16 71 LYS A C 1
ATOM 569 O O . LYS A 1 71 ? -17.642 6.666 -13.490 1.00 39.16 71 LYS A O 1
ATOM 574 N N . LEU A 1 72 ? -15.954 6.497 -14.947 1.00 43.78 72 LEU A N 1
ATOM 575 C CA . LEU A 1 72 ? -15.652 5.113 -14.570 1.00 43.78 72 LEU A CA 1
ATOM 576 C C . LEU A 1 72 ? -14.862 5.099 -13.270 1.00 43.78 72 LEU A C 1
ATOM 578 O O . LEU A 1 72 ? -14.205 6.075 -12.940 1.00 43.78 72 LEU A O 1
ATOM 582 N N . TRP A 1 73 ? -14.869 3.977 -12.553 1.00 46.81 73 TRP A N 1
ATOM 583 C CA . TRP A 1 73 ? -14.075 3.806 -11.332 1.00 46.81 73 TRP A CA 1
ATOM 584 C C . TRP A 1 73 ? -12.584 4.132 -11.542 1.00 46.81 73 TRP A C 1
ATOM 586 O O . TRP A 1 73 ? -11.953 4.652 -10.632 1.00 46.81 73 TRP A O 1
ATOM 596 N N . VAL A 1 74 ? -12.041 3.918 -12.750 1.00 38.34 74 VAL A N 1
ATOM 597 C CA . VAL A 1 74 ? -10.671 4.318 -13.122 1.00 38.34 74 VAL A CA 1
ATOM 598 C C . VAL A 1 74 ? -10.527 5.839 -13.267 1.00 38.34 74 VAL A C 1
ATOM 600 O O . VAL A 1 74 ? -9.516 6.407 -12.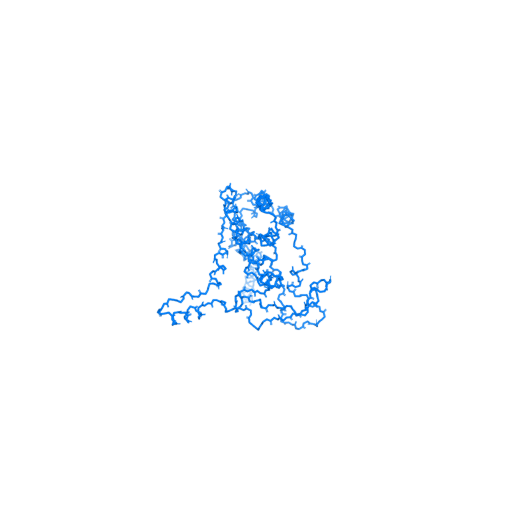865 1.00 38.34 74 VAL A O 1
ATOM 603 N N . ASP A 1 75 ? -11.552 6.519 -13.783 1.00 36.12 75 ASP A N 1
ATOM 604 C CA . ASP A 1 75 ? -11.593 7.984 -13.847 1.00 36.12 75 ASP A CA 1
ATOM 605 C C . ASP A 1 75 ? -11.791 8.582 -12.452 1.00 36.12 75 ASP A C 1
ATOM 607 O O . ASP A 1 75 ? -11.221 9.627 -12.152 1.00 36.12 75 ASP A O 1
ATOM 611 N N . THR A 1 76 ? -12.555 7.919 -11.578 1.00 44.62 76 THR A N 1
ATOM 612 C CA . THR A 1 76 ? -12.661 8.255 -10.153 1.00 44.62 76 THR A CA 1
ATOM 613 C C . THR A 1 76 ? -11.300 8.078 -9.489 1.00 44.62 76 THR A C 1
ATOM 615 O O . THR A 1 76 ? -10.786 9.046 -8.963 1.00 44.62 76 THR A O 1
ATOM 618 N N . LEU A 1 77 ? -10.631 6.936 -9.649 1.00 41.19 77 LEU A N 1
ATOM 619 C CA . LEU A 1 77 ? -9.279 6.670 -9.139 1.00 41.19 77 LEU A CA 1
ATOM 620 C C . LEU A 1 77 ? -8.215 7.685 -9.571 1.00 41.19 77 LEU A C 1
ATOM 622 O O . LEU A 1 77 ? -7.356 8.055 -8.781 1.00 41.19 77 LEU A O 1
ATOM 626 N N . CYS A 1 78 ? -8.243 8.110 -10.835 1.00 36.94 78 CYS A N 1
ATOM 627 C CA . CYS A 1 78 ? -7.280 9.065 -11.389 1.00 36.94 78 CYS A CA 1
ATOM 628 C C . CYS A 1 78 ? -7.632 10.537 -11.112 1.00 36.94 78 CYS A C 1
ATOM 630 O O . CYS A 1 78 ? -6.807 11.409 -11.381 1.00 36.94 78 CYS A O 1
ATOM 632 N N . SER A 1 79 ? -8.841 10.825 -10.620 1.00 36.81 79 SER A N 1
ATOM 633 C CA . SER A 1 79 ? -9.301 12.181 -10.264 1.00 36.81 79 SER A CA 1
ATOM 634 C C . SER A 1 79 ? -9.562 12.363 -8.769 1.00 36.81 79 SER A C 1
ATOM 636 O O . SER A 1 79 ? -9.800 13.482 -8.313 1.00 36.81 79 SER A O 1
ATOM 638 N N . GLU A 1 80 ? -9.539 11.278 -8.001 1.00 45.81 80 GLU A N 1
ATOM 639 C CA . GLU A 1 80 ? -9.719 11.288 -6.563 1.00 45.81 80 GLU A CA 1
ATOM 640 C C . GLU A 1 80 ? -8.407 11.758 -5.947 1.00 45.81 80 GLU A C 1
ATOM 642 O O . GLU A 1 80 ? -7.375 11.094 -6.025 1.00 45.81 80 GLU A O 1
ATOM 647 N N . ASN A 1 81 ? -8.449 12.953 -5.361 1.00 50.66 81 ASN A N 1
ATOM 648 C CA . ASN A 1 81 ? -7.403 13.425 -4.471 1.00 50.66 81 ASN A CA 1
ATOM 649 C C . ASN A 1 81 ? -7.466 12.574 -3.196 1.00 50.66 81 ASN A C 1
ATOM 651 O O . ASN A 1 81 ? -8.045 12.988 -2.192 1.00 50.66 81 ASN A O 1
ATOM 655 N N . ILE A 1 82 ? -6.961 11.343 -3.281 1.00 62.12 82 ILE A N 1
ATOM 656 C CA . ILE A 1 82 ? -6.735 10.490 -2.124 1.00 62.12 82 ILE A CA 1
ATOM 657 C C . ILE A 1 82 ? -5.634 11.196 -1.339 1.00 62.12 82 ILE A C 1
ATOM 659 O O . ILE A 1 82 ? -4.489 11.252 -1.785 1.00 62.12 82 ILE A O 1
ATOM 663 N N . GLY A 1 83 ? -6.006 11.815 -0.217 1.00 65.75 83 GLY A N 1
ATOM 664 C CA . GLY A 1 83 ? -5.038 12.473 0.651 1.00 65.75 83 GLY A CA 1
ATOM 665 C C . GLY A 1 83 ? -3.946 11.498 1.085 1.00 65.75 83 GLY A C 1
ATOM 666 O O . GLY A 1 83 ? -4.146 10.279 1.082 1.00 65.75 83 GLY A O 1
ATOM 667 N N . ASP A 1 84 ? -2.788 12.033 1.468 1.00 81.81 84 ASP A N 1
ATOM 668 C CA . ASP A 1 84 ? -1.719 11.219 2.040 1.00 81.81 84 ASP A CA 1
ATOM 669 C C . ASP A 1 84 ? -2.192 10.457 3.294 1.00 81.81 84 ASP A C 1
ATOM 671 O O . ASP A 1 84 ? -3.279 10.690 3.837 1.00 81.81 84 ASP A O 1
ATOM 675 N N . PHE A 1 85 ? -1.374 9.518 3.774 1.00 86.75 85 PHE A N 1
ATOM 676 C CA . PHE A 1 85 ? -1.753 8.710 4.932 1.00 86.75 85 PHE A CA 1
ATOM 677 C C . PHE A 1 85 ? -2.096 9.563 6.167 1.00 86.75 85 PHE A C 1
ATOM 679 O O . PHE A 1 85 ? -3.002 9.215 6.922 1.00 86.75 85 PHE A O 1
ATOM 686 N N . GLY A 1 86 ? -1.415 10.698 6.358 1.00 86.38 86 GLY A N 1
ATOM 687 C CA . GLY A 1 86 ? -1.701 11.618 7.457 1.00 86.38 86 GLY A CA 1
ATOM 688 C C . GLY A 1 86 ? -3.104 12.206 7.359 1.00 86.38 86 GLY A C 1
ATOM 689 O O . GLY A 1 86 ? -3.845 12.173 8.341 1.00 86.38 86 GLY A O 1
ATOM 690 N N . HIS A 1 87 ? -3.500 12.652 6.169 1.00 87.50 87 HIS A N 1
ATOM 691 C CA . HIS A 1 87 ? -4.837 13.172 5.913 1.00 87.50 87 HIS A CA 1
ATOM 692 C C . HIS A 1 87 ? -5.924 12.110 6.121 1.00 87.50 87 HIS A C 1
ATOM 694 O O . HIS A 1 87 ? -6.924 12.376 6.786 1.00 87.50 87 HIS A O 1
ATOM 700 N N . GLN A 1 88 ? -5.715 10.884 5.629 1.00 87.06 88 GLN A N 1
ATOM 701 C CA . GLN A 1 88 ? -6.679 9.794 5.836 1.00 87.06 88 GLN A CA 1
ATOM 702 C C . GLN A 1 88 ? -6.838 9.447 7.324 1.00 87.06 88 GLN A C 1
ATOM 704 O O . GLN A 1 88 ? -7.938 9.152 7.793 1.00 87.06 88 GLN A O 1
ATOM 709 N N . VAL A 1 89 ? -5.743 9.506 8.085 1.00 90.19 89 VAL A N 1
ATOM 710 C CA . VAL A 1 89 ? -5.756 9.303 9.538 1.00 90.19 89 VAL A CA 1
ATOM 711 C C . VAL A 1 89 ? -6.479 10.446 10.242 1.00 90.19 89 VAL A C 1
ATOM 713 O O . VAL A 1 89 ? -7.259 10.179 11.152 1.00 90.19 89 VAL A O 1
ATOM 716 N N . ASP A 1 90 ? -6.288 11.695 9.814 1.00 90.75 90 ASP A N 1
ATOM 717 C CA . ASP A 1 90 ? -7.023 12.848 10.349 1.00 90.75 90 ASP A CA 1
ATOM 718 C C . ASP A 1 90 ? -8.535 12.678 10.168 1.00 90.75 90 ASP A C 1
ATOM 720 O O . ASP A 1 90 ? -9.295 12.832 11.128 1.00 90.75 90 ASP A O 1
ATOM 724 N N . GLU A 1 91 ? -8.972 12.311 8.961 1.00 88.88 91 GLU A N 1
ATOM 725 C CA . GLU A 1 91 ? -10.384 12.070 8.661 1.00 88.88 91 GLU A CA 1
ATOM 726 C C . GLU A 1 91 ? -10.953 10.915 9.489 1.00 88.88 91 GLU A C 1
ATOM 728 O O . GLU A 1 91 ? -12.033 11.045 10.077 1.00 88.88 91 GLU A O 1
ATOM 733 N N . TYR A 1 92 ? -10.224 9.799 9.577 1.00 88.31 92 TYR A N 1
ATOM 734 C CA . TYR A 1 92 ? -10.635 8.657 10.387 1.00 88.31 92 TYR A CA 1
ATOM 735 C C . TYR A 1 92 ? -10.778 9.040 11.862 1.00 88.31 92 TYR A C 1
ATOM 737 O O . TYR A 1 92 ? -11.813 8.751 12.462 1.00 88.31 92 TYR A O 1
ATOM 745 N N . LEU A 1 93 ? -9.776 9.707 12.441 1.00 90.75 93 LEU A N 1
ATOM 746 C CA . LEU A 1 93 ? -9.782 10.097 13.851 1.00 90.75 93 LEU A CA 1
ATOM 747 C C . LEU A 1 93 ? -10.899 11.098 14.156 1.00 90.75 93 LEU A C 1
ATOM 749 O O . LEU A 1 93 ? -11.551 10.972 15.189 1.00 90.75 93 LEU A O 1
ATOM 753 N N . ALA A 1 94 ? -11.178 12.042 13.253 1.00 88.94 94 ALA A N 1
ATOM 754 C CA . ALA A 1 94 ? -12.289 12.979 13.411 1.00 88.94 94 ALA A CA 1
ATOM 755 C C . ALA A 1 94 ? -13.649 12.260 13.433 1.00 88.94 94 ALA A C 1
ATOM 757 O O . ALA A 1 94 ? -14.508 12.567 14.264 1.00 88.94 94 ALA A O 1
ATOM 758 N N . GLN A 1 95 ? -13.843 11.279 12.546 1.00 85.25 95 GLN A N 1
ATOM 759 C CA . GLN A 1 95 ? -15.054 10.456 12.545 1.00 85.25 95 GLN A CA 1
ATOM 760 C C . GLN A 1 95 ? -15.130 9.550 13.778 1.00 85.25 95 GLN A C 1
ATOM 762 O O . GLN A 1 95 ? -16.211 9.352 14.329 1.00 85.25 95 GLN A O 1
ATOM 767 N N . ASP A 1 96 ? -14.001 8.996 14.208 1.00 84.06 96 ASP A N 1
ATOM 768 C CA . ASP A 1 96 ? -13.915 8.122 15.370 1.00 84.06 96 ASP A CA 1
ATOM 769 C C . ASP A 1 96 ? -14.244 8.857 16.671 1.00 84.06 96 ASP A C 1
ATOM 771 O O . ASP A 1 96 ? -15.072 8.388 17.451 1.00 84.06 96 ASP A O 1
ATOM 775 N N . ASP A 1 97 ? -13.686 10.054 16.862 1.00 83.88 97 ASP A N 1
ATOM 776 C CA . ASP A 1 97 ? -13.999 10.912 18.003 1.00 83.88 97 ASP A CA 1
ATOM 777 C C . ASP A 1 97 ? -15.486 11.300 18.025 1.00 83.88 97 ASP A C 1
ATOM 779 O O . ASP A 1 97 ? -16.098 11.295 19.096 1.00 83.88 97 ASP A O 1
ATOM 783 N N . ALA A 1 98 ? -16.089 11.590 16.866 1.00 82.50 98 ALA A N 1
ATOM 784 C CA . ALA A 1 98 ? -17.522 11.872 16.767 1.00 82.50 98 ALA A CA 1
ATOM 785 C C . ALA A 1 98 ? -18.375 10.647 17.148 1.00 82.50 98 ALA A C 1
ATOM 787 O O . ALA A 1 98 ? -19.295 10.763 17.957 1.00 82.50 98 ALA A O 1
ATOM 788 N N . ARG A 1 99 ? -18.032 9.452 16.642 1.00 76.44 99 ARG A N 1
ATOM 789 C CA . ARG A 1 99 ? -18.712 8.194 17.007 1.00 76.44 99 ARG A CA 1
ATOM 790 C C . ARG A 1 99 ? -18.575 7.877 18.496 1.00 76.44 99 ARG A C 1
ATOM 792 O O . ARG A 1 99 ? -19.533 7.425 19.121 1.00 76.44 99 ARG A O 1
ATOM 799 N N . TRP A 1 100 ? -17.396 8.118 19.067 1.00 74.88 100 TRP A N 1
ATOM 800 C CA . TRP A 1 100 ? -17.131 7.880 20.484 1.00 74.88 100 TRP A CA 1
ATOM 801 C C . TRP A 1 100 ? -17.975 8.781 21.394 1.00 74.88 100 TRP A C 1
ATOM 803 O O . TRP A 1 100 ? -18.399 8.343 22.465 1.00 74.88 100 TRP A O 1
ATOM 813 N N . GLN A 1 101 ? -18.240 10.024 20.977 1.00 71.94 101 GLN A N 1
ATOM 814 C CA . GLN A 1 101 ? -19.099 10.954 21.719 1.00 71.94 101 GLN A CA 1
ATOM 815 C C . GLN A 1 101 ? -20.567 10.505 21.763 1.00 71.94 101 GLN A C 1
ATOM 817 O O . GLN A 1 101 ? -21.210 10.688 22.797 1.00 71.94 101 GLN A O 1
ATOM 822 N N . ASP A 1 102 ? -21.073 9.896 20.688 1.00 69.12 102 ASP A N 1
ATOM 823 C CA . ASP A 1 102 ? -22.475 9.469 20.585 1.00 69.12 102 ASP A CA 1
ATOM 824 C C . ASP A 1 102 ? -22.759 8.135 21.300 1.00 69.12 102 ASP A C 1
ATOM 826 O O . ASP A 1 102 ? -23.763 8.010 22.007 1.00 69.12 102 ASP A O 1
ATOM 830 N N . ASP A 1 103 ? -21.886 7.134 21.140 1.00 63.91 103 ASP A N 1
ATOM 831 C CA . ASP A 1 103 ? -22.158 5.756 21.586 1.00 63.91 103 ASP A CA 1
ATOM 832 C C . ASP A 1 103 ? -21.462 5.358 22.900 1.00 63.91 103 ASP A C 1
ATOM 834 O O . ASP A 1 103 ? -21.811 4.335 23.501 1.00 63.91 103 ASP A O 1
ATOM 838 N N . GLY A 1 104 ? -20.507 6.166 23.372 1.00 60.00 104 GLY A N 1
ATOM 839 C CA . GLY A 1 104 ? -19.778 5.949 24.619 1.00 60.00 104 GLY A CA 1
ATOM 840 C C . GLY A 1 104 ? -19.003 4.623 24.717 1.00 60.00 104 GLY A C 1
ATOM 841 O O . GLY A 1 104 ? -18.986 3.768 23.832 1.00 60.00 104 GLY A O 1
ATOM 842 N N . GLU A 1 105 ? -18.365 4.447 25.875 1.00 55.53 105 GLU A N 1
ATOM 843 C CA . GLU A 1 105 ? -17.415 3.380 26.240 1.00 55.53 105 GLU A CA 1
ATOM 844 C C . GLU A 1 105 ? -17.913 1.941 25.971 1.00 55.53 105 GLU A C 1
ATOM 846 O O . GLU A 1 105 ? -17.119 1.026 25.764 1.00 55.53 105 GLU A O 1
ATOM 851 N N . GLN A 1 106 ? -19.234 1.728 25.903 1.00 52.84 106 GLN A N 1
ATOM 852 C CA . GLN A 1 106 ? -19.856 0.409 25.732 1.00 52.84 106 GLN A CA 1
ATOM 853 C C . GLN A 1 106 ? -19.626 -0.227 24.351 1.00 52.84 106 GLN A C 1
ATOM 855 O O . GLN A 1 106 ? -19.718 -1.450 24.246 1.00 52.84 106 GLN A O 1
ATOM 860 N N . ARG A 1 107 ? -19.329 0.555 23.301 1.00 54.53 107 ARG A N 1
ATOM 861 C CA . ARG A 1 107 ? -19.069 0.016 21.950 1.00 54.53 107 ARG A CA 1
ATOM 862 C C . ARG A 1 107 ? -17.610 -0.416 21.761 1.00 54.53 107 ARG A C 1
ATOM 864 O O . ARG A 1 107 ? -17.372 -1.450 21.146 1.00 54.53 107 ARG A O 1
ATOM 871 N N . GLY A 1 108 ? -16.661 0.309 22.363 1.00 52.38 108 GLY A N 1
ATOM 872 C CA . GLY A 1 108 ? -15.220 0.025 22.262 1.00 52.38 108 GLY A CA 1
ATOM 873 C C . GLY A 1 108 ? -14.765 -1.271 22.940 1.00 52.38 108 GLY A C 1
ATOM 874 O O . GLY A 1 108 ? -13.696 -1.779 22.630 1.00 52.38 108 GLY A O 1
ATOM 875 N N . LEU A 1 109 ? -15.578 -1.831 23.842 1.00 54.31 109 LEU A N 1
ATOM 876 C CA . LEU A 1 109 ? -15.284 -3.077 24.564 1.00 54.31 109 LEU A CA 1
ATOM 877 C C . LEU A 1 109 ? -15.623 -4.362 23.787 1.00 54.31 109 LEU A C 1
ATOM 879 O O . LEU A 1 109 ? -15.153 -5.431 24.168 1.00 54.31 109 LEU A O 1
ATOM 883 N N . GLU A 1 110 ? -16.431 -4.290 22.723 1.00 57.91 110 GLU A N 1
ATOM 884 C CA . GLU A 1 110 ? -16.919 -5.483 22.001 1.00 57.91 110 GLU A CA 1
ATOM 885 C C . GLU A 1 110 ? -16.559 -5.499 20.498 1.00 57.91 110 GLU A C 1
ATOM 887 O O . GLU A 1 110 ? -16.881 -6.466 19.803 1.00 57.91 110 GLU A O 1
ATOM 892 N N . SER A 1 111 ? -15.881 -4.471 19.971 1.00 65.06 111 SER A N 1
ATOM 893 C CA . SER A 1 111 ? -15.460 -4.403 18.562 1.00 65.06 111 SER A CA 1
ATOM 894 C C . SER A 1 111 ? -13.958 -4.616 18.389 1.00 65.06 111 SER A C 1
ATOM 896 O O . SER A 1 111 ? -13.149 -3.944 19.020 1.00 65.06 111 SER A O 1
ATOM 898 N N . THR A 1 112 ? -13.568 -5.527 17.495 1.00 75.56 112 THR A N 1
ATOM 899 C CA . THR A 1 112 ? -12.163 -5.703 17.098 1.00 75.56 112 THR A CA 1
ATOM 900 C C . THR A 1 112 ? -11.900 -4.901 15.833 1.00 75.56 112 THR A C 1
ATOM 902 O O . THR A 1 112 ? -12.450 -5.228 14.785 1.00 75.56 112 THR A O 1
ATOM 905 N N . THR A 1 113 ? -11.047 -3.883 15.904 1.00 81.50 113 THR A N 1
ATOM 906 C CA . THR A 1 113 ? -10.650 -3.110 14.720 1.00 81.50 113 THR A CA 1
ATOM 907 C C . THR A 1 113 ? -9.397 -3.714 14.088 1.00 81.50 113 THR A C 1
ATOM 909 O O . THR A 1 113 ? -8.398 -3.978 14.767 1.00 81.50 113 THR A O 1
ATOM 912 N N . ILE A 1 114 ? -9.464 -3.948 12.781 1.00 86.69 114 ILE A N 1
ATOM 913 C CA . ILE A 1 114 ? -8.350 -4.374 11.940 1.00 86.69 114 ILE A CA 1
ATOM 914 C C . ILE A 1 114 ? -8.039 -3.227 10.988 1.00 86.69 114 ILE A C 1
ATOM 916 O O . ILE A 1 114 ? -8.882 -2.837 10.180 1.00 86.69 114 ILE A O 1
ATOM 920 N N . PHE A 1 115 ? -6.819 -2.710 11.062 1.00 90.81 115 PHE A N 1
ATOM 921 C CA . PHE A 1 115 ? -6.324 -1.729 10.104 1.00 90.81 115 PHE A CA 1
ATOM 922 C C . PHE A 1 115 ? -5.574 -2.446 8.989 1.00 90.81 115 PHE A C 1
ATOM 924 O O . PHE A 1 115 ? -4.747 -3.308 9.260 1.00 90.81 115 PHE A O 1
ATOM 931 N N . THR A 1 116 ? -5.831 -2.092 7.738 1.00 90.62 116 THR A N 1
ATOM 932 C CA . THR A 1 116 ? -4.974 -2.466 6.607 1.00 90.62 116 THR A CA 1
ATOM 933 C C . THR A 1 116 ? -4.322 -1.201 6.090 1.00 90.62 116 THR A C 1
ATOM 935 O O . THR A 1 116 ? -5.028 -0.234 5.823 1.00 90.62 116 THR A O 1
ATOM 938 N N . VAL A 1 117 ? -2.997 -1.192 5.991 1.00 91.88 117 VAL A N 1
ATOM 939 C CA . VAL A 1 117 ? -2.224 -0.034 5.534 1.00 91.88 117 VAL A CA 1
ATOM 940 C C . VAL A 1 117 ? -1.340 -0.470 4.381 1.00 91.88 117 VAL A C 1
ATOM 942 O O . VAL A 1 117 ? -0.485 -1.338 4.556 1.00 91.88 117 VAL A O 1
ATOM 945 N N . PHE A 1 118 ? -1.550 0.125 3.210 1.00 89.62 118 PHE A N 1
ATOM 946 C CA . PHE A 1 118 ? -0.754 -0.171 2.026 1.00 89.62 118 PHE A CA 1
ATOM 947 C C . PHE A 1 118 ? -0.400 1.110 1.269 1.00 89.62 118 PHE A C 1
ATOM 949 O O . PHE A 1 118 ? -1.253 1.736 0.641 1.00 89.62 118 PHE A O 1
ATOM 956 N N . PHE A 1 119 ? 0.877 1.473 1.375 1.00 87.12 119 PHE A N 1
ATOM 957 C CA . PHE A 1 119 ? 1.549 2.599 0.726 1.00 87.12 119 PHE A CA 1
ATOM 958 C C . PHE A 1 119 ? 2.966 2.153 0.344 1.00 87.12 119 PHE A C 1
ATOM 960 O O . PHE A 1 119 ? 3.486 1.186 0.914 1.00 87.12 119 PHE A O 1
ATOM 967 N N . GLY A 1 120 ? 3.610 2.864 -0.579 1.00 85.81 120 GLY A N 1
ATOM 968 C CA . GLY A 1 120 ? 5.004 2.634 -0.952 1.00 85.81 120 GLY A CA 1
ATOM 969 C C . GLY A 1 120 ? 5.228 2.460 -2.449 1.00 85.81 120 GLY A C 1
ATOM 970 O O . GLY A 1 120 ? 6.337 2.690 -2.913 1.00 85.81 120 GLY A O 1
ATOM 971 N N . ILE A 1 121 ? 4.218 2.079 -3.240 1.00 87.06 121 ILE A N 1
ATOM 972 C CA . ILE A 1 121 ? 4.417 1.862 -4.687 1.00 87.06 121 ILE A CA 1
ATOM 973 C C . ILE A 1 121 ? 4.773 3.174 -5.389 1.00 87.06 121 ILE A C 1
ATOM 975 O O . ILE A 1 121 ? 5.714 3.209 -6.186 1.00 87.06 121 ILE A O 1
ATOM 979 N N . TRP A 1 122 ? 4.056 4.255 -5.079 1.00 85.81 122 TRP A N 1
ATOM 980 C CA . TRP A 1 122 ? 4.336 5.575 -5.643 1.00 85.81 122 TRP A CA 1
ATOM 981 C C . TRP A 1 122 ? 5.640 6.164 -5.104 1.00 85.81 122 TRP A C 1
ATOM 983 O O . TRP A 1 122 ? 6.425 6.705 -5.879 1.00 85.81 122 TRP A O 1
ATOM 993 N N . GLU A 1 123 ? 5.943 5.969 -3.821 1.00 88.62 123 GLU A N 1
ATOM 994 C CA . GLU A 1 123 ? 7.221 6.381 -3.238 1.00 88.62 123 GLU A CA 1
ATOM 995 C C . GLU A 1 123 ? 8.399 5.686 -3.925 1.00 88.62 123 GLU A C 1
ATOM 997 O O . GLU A 1 123 ? 9.345 6.349 -4.345 1.00 88.62 123 GLU A O 1
ATOM 1002 N N . LEU A 1 124 ? 8.332 4.364 -4.115 1.00 89.75 124 LEU A N 1
ATOM 1003 C CA . LEU A 1 124 ? 9.345 3.617 -4.863 1.00 89.75 124 LEU A CA 1
ATOM 1004 C C . LEU A 1 124 ? 9.463 4.133 -6.302 1.00 89.75 124 LEU A C 1
ATOM 1006 O O . LEU A 1 124 ? 10.574 4.285 -6.814 1.00 89.75 124 LEU A O 1
ATOM 1010 N N . TRP A 1 125 ? 8.334 4.424 -6.952 1.00 87.00 125 TRP A N 1
ATOM 1011 C CA . TRP A 1 125 ? 8.308 4.952 -8.314 1.00 87.00 125 TRP A CA 1
ATOM 1012 C C . TRP A 1 125 ? 9.081 6.268 -8.454 1.00 87.00 125 TRP A C 1
ATOM 1014 O O . TRP A 1 125 ? 9.831 6.438 -9.428 1.00 87.00 125 TRP A O 1
ATOM 1024 N N . ASP A 1 126 ? 8.911 7.163 -7.483 1.00 86.44 126 ASP A N 1
ATOM 1025 C CA . ASP A 1 126 ? 9.541 8.482 -7.442 1.00 86.44 126 ASP A CA 1
ATOM 1026 C C . ASP A 1 126 ? 11.009 8.399 -7.001 1.00 86.44 126 ASP A C 1
ATOM 1028 O O . ASP A 1 126 ? 11.888 9.033 -7.594 1.00 86.44 126 ASP A O 1
ATOM 1032 N N . PHE A 1 127 ? 11.308 7.559 -6.010 1.00 89.94 127 PHE A N 1
ATOM 1033 C CA . PHE A 1 127 ? 12.643 7.424 -5.427 1.00 89.94 127 PHE A CA 1
ATOM 1034 C C . PHE A 1 127 ? 13.657 6.761 -6.358 1.00 89.94 127 PHE A C 1
ATOM 1036 O O . PHE A 1 127 ? 14.852 7.021 -6.234 1.00 89.94 127 PHE A O 1
ATOM 1043 N N . VAL A 1 128 ? 13.218 5.963 -7.334 1.00 88.50 128 VAL A N 1
ATOM 1044 C CA . VAL A 1 128 ? 14.117 5.341 -8.327 1.00 88.50 128 VAL A CA 1
ATOM 1045 C C . VAL A 1 128 ? 14.937 6.375 -9.108 1.00 88.50 128 VAL A C 1
ATOM 1047 O O . VAL A 1 128 ? 16.040 6.072 -9.567 1.00 88.50 128 VAL A O 1
ATOM 1050 N N . GLY A 1 129 ? 14.409 7.589 -9.281 1.00 84.75 129 GLY A N 1
ATOM 1051 C CA . GLY A 1 129 ? 15.102 8.675 -9.973 1.00 84.75 129 GLY A CA 1
ATOM 1052 C C . GLY A 1 129 ? 16.077 9.472 -9.102 1.00 84.75 129 GLY A C 1
ATOM 1053 O O . GLY A 1 129 ? 16.749 10.358 -9.633 1.00 84.75 129 GLY A O 1
ATOM 1054 N N . LEU A 1 130 ? 16.138 9.210 -7.794 1.00 87.19 130 LEU A N 1
ATOM 1055 C CA . LEU A 1 130 ? 16.963 9.979 -6.867 1.00 87.19 130 LEU A CA 1
ATOM 1056 C C . LEU A 1 130 ? 18.449 9.583 -6.940 1.00 87.19 130 LEU A C 1
ATOM 1058 O O . LEU A 1 130 ? 18.777 8.441 -7.273 1.00 87.19 130 LEU A O 1
ATOM 1062 N N . PRO A 1 131 ? 19.362 10.509 -6.588 1.00 87.50 131 PRO A N 1
ATOM 1063 C CA . PRO A 1 131 ? 20.759 10.180 -6.314 1.00 87.50 131 PRO A CA 1
ATOM 1064 C C . PRO A 1 131 ? 20.878 9.159 -5.176 1.00 87.50 131 PRO A C 1
ATOM 1066 O O . PRO A 1 131 ? 20.101 9.205 -4.221 1.00 87.50 131 PRO A O 1
ATOM 1069 N N . GLU A 1 132 ? 21.872 8.273 -5.246 1.00 85.88 132 GLU A N 1
ATOM 1070 C CA . GLU A 1 132 ? 22.070 7.172 -4.290 1.00 85.88 132 GLU A CA 1
ATOM 1071 C C . GLU A 1 132 ? 22.138 7.659 -2.830 1.00 85.88 132 GLU A C 1
ATOM 1073 O O . GLU A 1 132 ? 21.537 7.060 -1.937 1.00 85.88 132 GLU A O 1
ATOM 1078 N N . GLU A 1 133 ? 22.783 8.802 -2.588 1.00 90.25 133 GLU A N 1
ATOM 1079 C CA . GLU A 1 133 ? 22.910 9.422 -1.268 1.00 90.25 133 GLU A CA 1
ATOM 1080 C C . GLU A 1 133 ? 21.584 9.939 -0.684 1.00 90.25 133 GLU A C 1
ATOM 1082 O O . GLU A 1 133 ? 21.463 10.082 0.534 1.00 90.25 133 GLU A O 1
ATOM 1087 N N . ALA A 1 134 ? 20.587 10.209 -1.532 1.00 92.19 134 ALA A N 1
ATOM 1088 C CA . ALA A 1 134 ? 19.281 10.731 -1.133 1.00 92.19 134 ALA A CA 1
ATOM 1089 C C . ALA A 1 134 ? 18.237 9.624 -0.908 1.00 92.19 134 ALA A C 1
ATOM 1091 O O . ALA A 1 134 ? 17.252 9.846 -0.204 1.00 92.19 134 ALA A O 1
ATOM 1092 N N . VAL A 1 135 ? 18.460 8.429 -1.465 1.00 91.12 135 VAL A N 1
ATOM 1093 C CA . VAL A 1 135 ? 17.509 7.308 -1.426 1.00 91.12 135 VAL A CA 1
ATOM 1094 C C . VAL A 1 135 ? 17.258 6.814 -0.000 1.00 91.12 135 VAL A C 1
ATOM 1096 O O . VAL A 1 135 ? 16.112 6.740 0.439 1.00 91.12 135 VAL A O 1
ATOM 1099 N N . LEU A 1 136 ? 18.318 6.472 0.740 1.00 93.12 136 LEU A N 1
ATOM 1100 C CA . LEU A 1 136 ? 18.171 5.901 2.082 1.00 93.12 136 LEU A CA 1
ATOM 1101 C C . LEU A 1 136 ? 17.484 6.873 3.064 1.00 93.12 136 LEU A C 1
ATOM 1103 O O . LEU A 1 136 ? 16.541 6.434 3.726 1.00 93.12 136 LEU A O 1
ATOM 1107 N N . PRO A 1 137 ? 17.881 8.161 3.160 1.00 93.81 137 PRO A N 1
ATOM 1108 C CA . PRO A 1 137 ? 17.163 9.133 3.983 1.00 93.81 137 PRO A CA 1
ATOM 1109 C C . PRO A 1 137 ? 15.680 9.245 3.614 1.00 93.81 137 PRO A C 1
ATOM 1111 O O . PRO A 1 137 ? 14.834 9.168 4.500 1.00 93.81 137 PRO A O 1
ATOM 1114 N N . ALA A 1 138 ? 15.356 9.327 2.318 1.00 92.44 138 ALA A N 1
ATOM 1115 C CA . ALA A 1 138 ? 13.974 9.453 1.856 1.00 92.44 138 ALA A CA 1
ATOM 1116 C C . ALA A 1 138 ? 13.101 8.252 2.266 1.00 92.44 138 ALA A C 1
ATOM 1118 O O . ALA A 1 138 ? 11.992 8.432 2.773 1.00 92.44 138 ALA A O 1
ATOM 1119 N N . VAL A 1 139 ? 13.615 7.025 2.116 1.00 94.19 139 VAL A N 1
ATOM 1120 C CA . VAL A 1 139 ? 12.908 5.803 2.542 1.00 94.19 139 VAL A CA 1
ATOM 1121 C C . VAL A 1 139 ? 12.726 5.768 4.060 1.00 94.19 139 VAL A C 1
ATOM 1123 O O . VAL A 1 139 ? 11.636 5.457 4.545 1.00 94.19 139 VAL A O 1
ATOM 1126 N N . VAL A 1 140 ? 13.775 6.091 4.822 1.00 94.50 140 VAL A N 1
ATOM 1127 C CA . VAL A 1 140 ? 13.725 6.095 6.292 1.00 94.50 140 VAL A CA 1
ATOM 1128 C C . VAL A 1 140 ? 12.703 7.107 6.802 1.00 94.50 140 VAL A C 1
ATOM 1130 O O . VAL A 1 140 ? 11.897 6.755 7.667 1.00 94.50 140 VAL A O 1
ATOM 1133 N N . ASP A 1 141 ? 12.702 8.322 6.258 1.00 92.69 141 ASP A N 1
ATOM 1134 C CA . ASP A 1 141 ? 11.777 9.385 6.653 1.00 92.69 141 ASP A CA 1
ATOM 1135 C C . ASP A 1 141 ? 10.330 9.029 6.298 1.00 92.69 141 ASP A C 1
ATOM 1137 O O . ASP A 1 141 ? 9.428 9.219 7.118 1.00 92.69 141 ASP A O 1
ATOM 1141 N N . CYS A 1 142 ? 10.100 8.433 5.124 1.00 93.06 142 CYS A N 1
ATOM 1142 C CA . CYS A 1 142 ? 8.772 7.988 4.713 1.00 93.06 142 CYS A CA 1
ATOM 1143 C C . CYS A 1 142 ? 8.221 6.890 5.639 1.00 93.06 142 CYS A C 1
ATOM 1145 O O . CYS A 1 142 ? 7.130 7.031 6.201 1.00 93.06 142 CYS A O 1
ATOM 1147 N N . ILE A 1 143 ? 9.004 5.834 5.894 1.00 94.62 143 ILE A N 1
ATOM 1148 C CA . ILE A 1 143 ? 8.612 4.762 6.820 1.00 94.62 143 ILE A CA 1
ATOM 1149 C C . ILE A 1 143 ? 8.429 5.327 8.236 1.00 94.62 143 ILE A C 1
ATOM 1151 O O . ILE A 1 143 ? 7.486 4.959 8.935 1.00 94.62 143 ILE A O 1
ATOM 1155 N N . ALA A 1 144 ? 9.288 6.241 8.690 1.00 93.69 144 ALA A N 1
ATOM 1156 C CA . ALA A 1 144 ? 9.123 6.880 9.993 1.00 93.69 144 ALA A CA 1
ATOM 1157 C C . ALA A 1 144 ? 7.812 7.675 10.084 1.00 93.69 144 ALA A C 1
ATOM 1159 O O . ALA A 1 144 ? 7.100 7.535 11.081 1.00 93.69 144 ALA A O 1
ATOM 1160 N N . SER A 1 145 ? 7.471 8.440 9.044 1.00 92.69 145 SER A N 1
ATOM 1161 C CA . SER A 1 145 ? 6.207 9.176 8.945 1.00 92.69 145 SER A CA 1
ATOM 1162 C C . SER A 1 145 ? 5.004 8.232 8.990 1.00 92.69 145 SER A C 1
ATOM 1164 O O . SER A 1 145 ? 4.089 8.446 9.786 1.00 92.69 145 SER A O 1
ATOM 1166 N N . MET A 1 146 ? 5.041 7.123 8.242 1.00 93.88 146 MET A N 1
ATOM 1167 C CA . MET A 1 146 ? 3.986 6.106 8.272 1.00 93.88 146 MET A CA 1
ATOM 1168 C C . MET A 1 146 ? 3.756 5.571 9.692 1.00 93.88 146 MET A C 1
ATOM 1170 O O . MET A 1 146 ? 2.627 5.529 10.175 1.00 93.88 146 MET A O 1
ATOM 1174 N N . PHE A 1 147 ? 4.819 5.226 10.418 1.00 95.75 147 PHE A N 1
ATOM 1175 C CA . PHE A 1 147 ? 4.686 4.735 11.794 1.00 95.75 147 PHE A CA 1
ATOM 1176 C C . PHE A 1 147 ? 4.267 5.817 12.792 1.00 95.75 147 PHE A C 1
ATOM 1178 O O . PHE A 1 147 ? 3.597 5.501 13.772 1.00 95.75 147 PHE A O 1
ATOM 1185 N N . ALA A 1 148 ? 4.600 7.085 12.542 1.00 94.88 148 ALA A N 1
ATOM 1186 C CA . ALA A 1 148 ? 4.076 8.195 13.332 1.00 94.88 148 ALA A CA 1
ATOM 1187 C C . ALA A 1 148 ? 2.553 8.335 13.167 1.00 94.88 148 ALA A C 1
ATOM 1189 O O . ALA A 1 148 ? 1.857 8.628 14.135 1.00 94.88 148 ALA A O 1
ATOM 1190 N N . GLN A 1 149 ? 2.013 8.064 11.976 1.00 95.44 149 GLN A N 1
ATOM 1191 C CA . GLN A 1 149 ? 0.563 8.027 11.772 1.00 95.44 149 GLN A CA 1
ATOM 1192 C C . GLN A 1 149 ? -0.086 6.801 12.426 1.00 95.44 149 GLN A C 1
ATOM 1194 O O . GLN A 1 149 ? -1.113 6.928 13.094 1.00 95.44 149 GLN A O 1
ATOM 1199 N N . LEU A 1 150 ? 0.543 5.626 12.330 1.00 95.38 150 LEU A N 1
ATOM 1200 C CA . LEU A 1 150 ? 0.090 4.431 13.050 1.00 95.38 150 LEU A CA 1
ATOM 1201 C C . LEU A 1 150 ? 0.071 4.651 14.570 1.00 95.38 150 LEU A C 1
ATOM 1203 O O . LEU A 1 150 ? -0.861 4.218 15.246 1.00 95.38 150 LEU A O 1
ATOM 1207 N N . ASP A 1 151 ? 1.062 5.368 15.105 1.00 95.75 151 ASP A N 1
ATOM 1208 C CA . ASP A 1 151 ? 1.117 5.755 16.515 1.00 95.75 151 ASP A CA 1
ATOM 1209 C C . ASP A 1 151 ? -0.115 6.557 16.946 1.00 95.75 151 ASP A C 1
ATOM 1211 O O . ASP A 1 151 ? -0.578 6.392 18.075 1.00 95.75 151 ASP A O 1
ATOM 1215 N N . ARG A 1 152 ? -0.666 7.392 16.061 1.00 95.06 152 ARG A N 1
ATOM 1216 C CA . ARG A 1 152 ? -1.896 8.146 16.328 1.00 95.06 152 ARG A CA 1
ATOM 1217 C C . ARG A 1 152 ? -3.120 7.233 16.330 1.00 95.06 152 ARG A C 1
ATOM 1219 O O . ARG A 1 152 ? -3.953 7.355 17.222 1.00 95.06 152 ARG A O 1
ATOM 1226 N N . LEU A 1 153 ? -3.201 6.290 15.388 1.00 92.81 153 LEU A N 1
ATOM 1227 C CA . LEU A 1 153 ? -4.307 5.327 15.308 1.00 92.81 153 LEU A CA 1
ATOM 1228 C C . LEU A 1 153 ? -4.395 4.442 16.554 1.00 92.81 153 LEU A C 1
ATOM 1230 O O . LEU A 1 153 ? -5.474 4.276 17.115 1.00 92.81 153 LEU A O 1
ATOM 1234 N N . VAL A 1 154 ? -3.267 3.907 17.031 1.00 92.75 154 VAL A N 1
ATOM 1235 C CA . VAL A 1 154 ? -3.258 3.053 18.236 1.00 92.75 154 VAL A CA 1
ATOM 1236 C C . VAL A 1 154 ? -3.559 3.835 19.522 1.00 92.75 154 VAL A C 1
ATOM 1238 O O . VAL A 1 154 ? -3.976 3.246 20.514 1.00 92.75 154 VAL A O 1
ATOM 1241 N N . GLN A 1 155 ? -3.368 5.159 19.511 1.00 91.50 155 GLN A N 1
ATOM 1242 C CA . GLN A 1 155 ?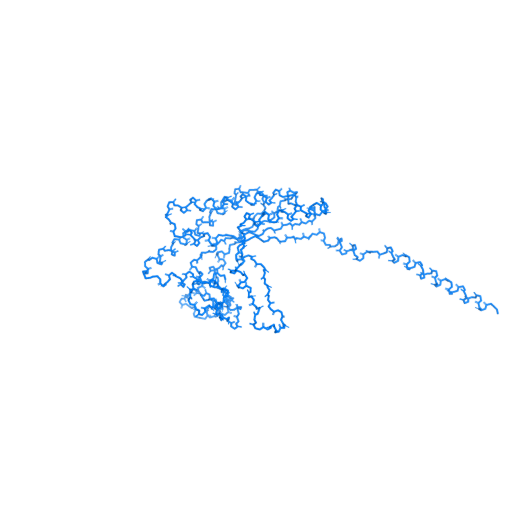 -3.699 6.059 20.623 1.00 91.50 155 GLN A CA 1
ATOM 1243 C C . GLN A 1 155 ? -5.150 6.563 20.586 1.00 91.50 155 GLN A C 1
ATOM 1245 O O . GLN A 1 155 ? -5.585 7.214 21.538 1.00 91.50 155 GLN A O 1
ATOM 1250 N N . ALA A 1 156 ? -5.909 6.271 19.524 1.00 88.19 156 ALA A N 1
ATOM 1251 C CA . ALA A 1 156 ? -7.313 6.651 19.421 1.00 88.19 156 ALA A CA 1
ATOM 1252 C C . ALA A 1 156 ? -8.135 6.044 20.568 1.00 88.19 156 ALA A C 1
ATOM 1254 O O . ALA A 1 156 ? -7.868 4.931 21.023 1.00 88.19 156 ALA A O 1
ATOM 1255 N N . LYS A 1 157 ? -9.169 6.746 21.040 1.00 82.81 157 LYS A N 1
ATOM 1256 C CA . LYS A 1 157 ? -9.973 6.293 22.194 1.00 82.81 157 LYS A CA 1
ATOM 1257 C C . LYS A 1 157 ? -10.659 4.953 21.934 1.00 82.81 157 LYS A C 1
ATOM 1259 O O . LYS A 1 157 ? -10.666 4.097 22.814 1.00 82.81 157 LYS A O 1
ATOM 1264 N N . SER A 1 158 ? -11.165 4.758 20.718 1.00 78.00 158 SER A N 1
ATOM 1265 C CA . SER A 1 158 ? -11.801 3.509 20.284 1.00 78.00 158 SER A CA 1
ATOM 1266 C C . SER A 1 158 ? -10.854 2.308 20.284 1.00 78.00 158 SER A C 1
ATOM 1268 O O . SER A 1 158 ? -11.298 1.184 20.499 1.00 78.00 158 SER A O 1
ATOM 1270 N N . VAL A 1 159 ? -9.555 2.543 20.083 1.00 84.25 159 VAL A N 1
ATOM 1271 C CA . VAL A 1 159 ? -8.548 1.494 19.881 1.00 84.25 159 VAL A CA 1
ATOM 1272 C C . VAL A 1 159 ? -7.697 1.264 21.125 1.00 84.25 159 VAL A C 1
ATOM 1274 O O . VAL A 1 159 ? -7.413 0.120 21.454 1.00 84.25 159 VAL A O 1
ATOM 1277 N N . SER A 1 160 ? -7.317 2.326 21.837 1.00 83.06 160 SER A N 1
ATOM 1278 C CA . SER A 1 160 ? -6.314 2.324 22.919 1.00 83.06 160 SER A CA 1
ATOM 1279 C C . SER A 1 160 ? -6.626 1.397 24.099 1.00 83.06 160 SER A C 1
ATOM 1281 O O . SER A 1 160 ? -5.727 1.041 24.859 1.00 83.06 160 SER A O 1
ATOM 1283 N N . SER A 1 161 ? -7.885 0.983 24.248 1.00 79.62 161 SER A N 1
ATOM 1284 C CA . SER A 1 161 ? -8.321 -0.007 25.240 1.00 79.62 161 SER A CA 1
ATOM 1285 C C . SER A 1 161 ? -7.909 -1.448 24.898 1.00 79.62 161 SER A C 1
ATOM 1287 O O . SER A 1 161 ? -7.935 -2.311 25.776 1.00 79.62 161 SER A O 1
ATOM 1289 N N . HIS A 1 162 ? -7.494 -1.719 23.656 1.00 80.88 162 HIS A N 1
ATOM 1290 C CA . HIS A 1 162 ? -7.105 -3.040 23.163 1.00 80.88 162 HIS A CA 1
ATOM 1291 C C . HIS A 1 162 ? -5.850 -2.960 22.281 1.00 80.88 162 HIS A C 1
ATOM 1293 O O . HIS A 1 162 ? -5.433 -1.897 21.833 1.00 80.88 162 HIS A O 1
ATOM 1299 N N . ARG A 1 163 ? -5.227 -4.110 22.002 1.00 85.44 163 ARG A N 1
ATOM 1300 C CA . ARG A 1 163 ? -4.115 -4.194 21.044 1.00 85.44 163 ARG A CA 1
ATOM 1301 C C . ARG A 1 163 ? -4.683 -4.451 19.638 1.00 85.44 163 ARG A C 1
ATOM 1303 O O . ARG A 1 163 ? -5.138 -5.573 19.400 1.00 85.44 163 ARG A O 1
ATOM 1310 N N . PRO A 1 164 ? -4.680 -3.473 18.710 1.00 89.25 164 PRO A N 1
ATOM 1311 C CA . PRO A 1 164 ? -5.266 -3.662 17.385 1.00 89.25 164 PRO A CA 1
ATOM 1312 C C . PRO A 1 164 ? -4.443 -4.629 16.534 1.00 89.25 164 PRO A C 1
ATOM 1314 O O . PRO A 1 164 ? -3.240 -4.807 16.753 1.00 89.25 164 PRO A O 1
ATOM 1317 N N . THR A 1 165 ? -5.093 -5.218 15.529 1.00 91.31 165 THR A N 1
ATOM 1318 C CA . THR A 1 165 ? -4.396 -5.934 14.454 1.00 91.31 165 THR A CA 1
ATOM 1319 C C . THR A 1 165 ? -4.185 -5.000 13.274 1.00 91.31 165 THR A C 1
ATOM 1321 O O . THR A 1 165 ? -5.111 -4.306 12.861 1.00 91.31 165 THR A O 1
ATOM 1324 N N . ILE A 1 166 ? -2.971 -4.985 12.731 1.00 94.31 166 ILE A N 1
ATOM 1325 C CA . ILE A 1 166 ? -2.600 -4.136 11.602 1.00 94.31 166 ILE A CA 1
ATOM 1326 C C . ILE A 1 166 ? -1.976 -5.009 10.525 1.00 94.31 166 ILE A C 1
ATOM 1328 O O . ILE A 1 166 ? -1.033 -5.750 10.786 1.00 94.31 166 ILE A O 1
ATOM 1332 N N . ILE A 1 167 ? -2.519 -4.939 9.320 1.00 93.00 167 ILE A N 1
ATOM 1333 C CA . ILE A 1 167 ? -2.045 -5.662 8.151 1.00 93.00 167 ILE A CA 1
ATOM 1334 C C . ILE A 1 167 ? -1.239 -4.681 7.305 1.00 93.00 167 ILE A C 1
ATOM 1336 O O . ILE A 1 167 ? -1.783 -3.678 6.847 1.00 93.00 167 ILE A O 1
ATOM 1340 N N . ILE A 1 168 ? 0.046 -4.971 7.110 1.00 94.25 168 ILE A N 1
ATOM 1341 C CA . ILE A 1 168 ? 0.955 -4.159 6.293 1.00 94.25 168 ILE A CA 1
ATOM 1342 C C . ILE A 1 168 ? 1.641 -5.082 5.282 1.00 94.25 168 ILE A C 1
ATOM 1344 O O . ILE A 1 168 ? 2.637 -5.723 5.626 1.00 94.25 168 ILE A O 1
ATOM 1348 N N . PRO A 1 169 ? 1.100 -5.221 4.062 1.00 93.75 169 PRO A N 1
ATOM 1349 C CA . PRO A 1 169 ? 1.723 -6.036 3.027 1.00 93.75 169 PRO A CA 1
ATOM 1350 C C . PRO A 1 169 ? 3.108 -5.511 2.629 1.00 93.75 169 PRO A C 1
ATOM 1352 O O . PRO A 1 169 ? 3.358 -4.305 2.680 1.00 93.75 169 PRO A O 1
ATOM 1355 N N . THR A 1 170 ? 3.997 -6.408 2.196 1.00 94.00 170 THR A N 1
ATOM 1356 C CA . THR A 1 170 ? 5.233 -6.003 1.508 1.00 94.00 170 THR A CA 1
ATOM 1357 C C . THR A 1 170 ? 4.899 -5.327 0.182 1.00 94.00 170 THR A C 1
ATOM 1359 O O . THR A 1 170 ? 3.895 -5.634 -0.462 1.00 94.00 170 THR A O 1
ATOM 1362 N N . VAL A 1 171 ? 5.731 -4.380 -0.234 1.00 92.19 171 VAL A N 1
ATOM 1363 C CA . VAL A 1 171 ? 5.511 -3.641 -1.475 1.00 92.19 171 VAL A CA 1
ATOM 1364 C C . VAL A 1 171 ? 6.140 -4.414 -2.636 1.00 92.19 171 VAL A C 1
ATOM 1366 O O . VAL A 1 171 ? 7.300 -4.822 -2.526 1.00 92.19 171 VAL A O 1
ATOM 1369 N N . PRO A 1 172 ? 5.403 -4.652 -3.734 1.00 91.94 172 PRO A N 1
ATOM 1370 C CA . PRO A 1 172 ? 5.952 -5.279 -4.923 1.00 91.94 172 PRO A CA 1
ATOM 1371 C C . PRO A 1 172 ? 6.898 -4.342 -5.681 1.00 91.94 172 PRO A C 1
ATOM 1373 O O . PRO A 1 172 ? 6.751 -3.123 -5.620 1.00 91.94 172 PRO A O 1
ATOM 1376 N N . ASP A 1 173 ? 7.833 -4.908 -6.448 1.00 90.62 173 ASP A N 1
ATOM 1377 C CA . ASP A 1 173 ? 8.728 -4.103 -7.284 1.00 90.62 173 ASP A CA 1
ATOM 1378 C C . ASP A 1 173 ? 7.942 -3.401 -8.405 1.00 90.62 173 ASP A C 1
ATOM 1380 O O . ASP A 1 173 ? 7.333 -4.077 -9.245 1.00 90.62 173 ASP A O 1
ATOM 1384 N N . PRO A 1 174 ? 7.974 -2.054 -8.467 1.00 89.44 174 PRO A N 1
ATOM 1385 C CA . PRO A 1 174 ? 7.234 -1.309 -9.468 1.00 89.44 174 PRO A CA 1
ATOM 1386 C C . PRO A 1 174 ? 7.701 -1.548 -10.905 1.00 89.44 174 PRO A C 1
ATOM 1388 O O . PRO A 1 174 ? 6.978 -1.208 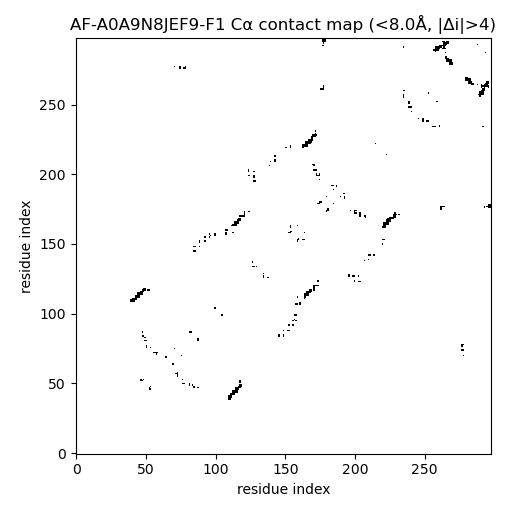-11.845 1.00 89.44 174 PRO A O 1
ATOM 1391 N N . SER A 1 175 ? 8.882 -2.143 -11.102 1.00 87.38 175 SER A N 1
ATOM 1392 C CA . SER A 1 175 ? 9.401 -2.465 -12.430 1.00 87.38 175 SER A CA 1
ATOM 1393 C C . SER A 1 175 ? 8.575 -3.513 -13.183 1.00 87.38 175 SER A C 1
ATOM 1395 O O . SER A 1 175 ? 8.632 -3.564 -14.414 1.00 87.38 175 SER A O 1
ATOM 1397 N N . PHE A 1 176 ? 7.757 -4.290 -12.467 1.00 87.56 176 PHE A N 1
ATOM 1398 C CA . PHE A 1 176 ? 6.847 -5.271 -13.052 1.00 87.56 176 PHE A CA 1
ATOM 1399 C C . PHE A 1 176 ? 5.558 -4.663 -13.616 1.00 87.56 176 PHE A C 1
ATOM 1401 O O . PHE A 1 176 ? 4.857 -5.333 -14.374 1.00 87.56 176 PHE A O 1
ATOM 1408 N N . PHE A 1 177 ? 5.235 -3.405 -13.294 1.00 86.88 177 PHE A N 1
ATOM 1409 C CA . PHE A 1 177 ? 3.973 -2.813 -13.733 1.00 86.88 177 PHE A CA 1
ATOM 1410 C C . PHE A 1 177 ? 3.998 -2.405 -15.211 1.00 86.88 177 PHE A C 1
ATOM 1412 O O . PHE A 1 177 ? 4.981 -1.812 -15.678 1.00 86.88 177 PHE A O 1
ATOM 1419 N N . PRO A 1 178 ? 2.892 -2.605 -15.959 1.00 83.62 178 PRO A N 1
ATOM 1420 C CA . PRO A 1 178 ? 2.860 -2.299 -17.388 1.00 83.62 178 PRO A CA 1
ATOM 1421 C C . PRO A 1 178 ? 3.207 -0.840 -17.716 1.00 83.62 178 PRO A C 1
ATOM 1423 O O . PRO A 1 178 ? 3.845 -0.558 -18.728 1.00 83.62 178 PRO A O 1
ATOM 1426 N N . ARG A 1 179 ? 2.847 0.121 -16.856 1.00 81.81 179 ARG A N 1
ATOM 1427 C CA . ARG A 1 179 ? 3.197 1.540 -17.033 1.00 81.81 179 ARG A CA 1
ATOM 1428 C C . ARG A 1 179 ? 4.703 1.746 -16.991 1.00 81.81 179 ARG A C 1
ATOM 1430 O O . ARG A 1 179 ? 5.197 2.587 -17.738 1.00 81.81 179 ARG A O 1
ATOM 1437 N N . TRP A 1 180 ? 5.423 1.015 -16.143 1.00 81.06 180 TRP A N 1
ATOM 1438 C CA . TRP A 1 180 ? 6.872 1.153 -16.026 1.00 81.06 180 TRP A CA 1
ATOM 1439 C C . TRP A 1 180 ? 7.531 0.708 -17.321 1.00 81.06 180 TRP A C 1
ATOM 1441 O O . TRP A 1 180 ? 8.299 1.457 -17.931 1.00 81.06 180 TRP A O 1
ATOM 1451 N N . ILE A 1 181 ? 7.141 -0.487 -17.764 1.00 78.62 181 ILE A N 1
ATOM 1452 C CA . ILE A 1 181 ? 7.588 -1.102 -19.007 1.00 78.62 181 ILE A CA 1
ATOM 1453 C C . ILE A 1 181 ? 7.291 -0.152 -20.173 1.00 78.62 181 ILE A C 1
ATOM 1455 O O . ILE A 1 181 ? 8.203 0.211 -20.913 1.00 78.62 181 ILE A O 1
ATOM 1459 N N . ASN A 1 182 ? 6.062 0.354 -20.283 1.00 73.69 182 ASN A N 1
ATOM 1460 C CA . ASN A 1 182 ? 5.646 1.224 -21.385 1.00 73.69 182 ASN A CA 1
ATOM 1461 C C . ASN A 1 182 ? 6.357 2.587 -21.390 1.00 73.69 182 ASN A C 1
ATOM 1463 O O . ASN A 1 182 ? 6.773 3.055 -22.448 1.00 73.69 182 ASN A O 1
ATOM 1467 N N . GLN A 1 183 ? 6.516 3.239 -20.234 1.00 70.25 183 GLN A N 1
ATOM 1468 C CA . GLN A 1 183 ? 7.111 4.581 -20.160 1.00 70.25 183 GLN A CA 1
ATOM 1469 C C . GLN A 1 183 ? 8.632 4.578 -20.304 1.00 70.25 183 GLN A C 1
ATOM 1471 O O . GLN A 1 183 ? 9.206 5.565 -20.764 1.00 70.25 183 GLN A O 1
ATOM 1476 N N . ARG A 1 184 ? 9.300 3.506 -19.867 1.00 67.94 184 ARG A N 1
ATOM 1477 C CA . ARG A 1 184 ? 10.763 3.489 -19.752 1.00 67.94 184 ARG A CA 1
ATOM 1478 C C . ARG A 1 184 ? 11.436 2.629 -20.820 1.00 67.94 184 ARG A C 1
ATOM 1480 O O . ARG A 1 184 ? 12.608 2.869 -21.089 1.00 67.94 184 ARG A O 1
ATOM 1487 N N . SER A 1 185 ? 10.699 1.751 -21.509 1.00 60.09 185 SER A N 1
ATOM 1488 C CA . SER A 1 185 ? 11.191 1.066 -22.720 1.00 60.09 185 SER A CA 1
ATOM 1489 C C . SER A 1 185 ? 11.214 1.976 -23.955 1.00 60.09 185 SER A C 1
ATOM 1491 O O . SER A 1 185 ? 11.947 1.702 -24.900 1.00 60.09 185 SER A O 1
ATOM 1493 N N . SER A 1 186 ? 10.446 3.077 -23.963 1.00 54.34 186 SER A N 1
ATOM 1494 C CA . SER A 1 186 ? 10.425 4.046 -25.073 1.00 54.34 186 SER A CA 1
ATOM 1495 C C . SER A 1 186 ? 11.473 5.162 -24.951 1.00 54.34 186 SER A C 1
ATOM 1497 O O . SER A 1 186 ? 11.570 6.014 -25.835 1.00 54.34 186 SER A O 1
ATOM 1499 N N . ALA A 1 187 ? 12.225 5.221 -23.847 1.00 51.88 187 ALA A N 1
ATOM 1500 C CA . ALA A 1 187 ? 13.272 6.216 -23.652 1.00 51.88 187 ALA A CA 1
ATOM 1501 C C . ALA A 1 187 ? 14.546 5.755 -24.376 1.00 51.88 187 ALA A C 1
ATOM 1503 O O . ALA A 1 187 ? 15.131 4.740 -24.015 1.00 51.88 187 ALA A O 1
ATOM 1504 N N . ASN A 1 188 ? 14.970 6.496 -25.406 1.00 46.88 188 ASN A N 1
ATOM 1505 C CA . ASN A 1 188 ? 16.198 6.249 -26.169 1.00 46.88 188 ASN A CA 1
ATOM 1506 C C . ASN A 1 188 ? 17.405 5.993 -25.241 1.00 46.88 188 ASN A C 1
ATOM 1508 O O . ASN A 1 188 ? 17.959 6.932 -24.669 1.00 46.88 188 ASN A O 1
ATOM 1512 N N . GLY A 1 189 ? 17.801 4.724 -25.106 1.00 54.34 189 GLY A N 1
ATOM 1513 C CA . GLY A 1 189 ? 18.933 4.273 -24.295 1.00 54.34 189 GLY A CA 1
ATOM 1514 C C . GLY A 1 189 ? 18.573 3.067 -23.427 1.00 54.34 189 GLY A C 1
ATOM 1515 O O . GLY A 1 189 ? 18.177 3.225 -22.273 1.00 54.34 189 GLY A O 1
ATOM 1516 N N . THR A 1 190 ? 18.768 1.861 -23.965 1.00 56.38 190 THR A N 1
ATOM 1517 C CA . THR A 1 190 ? 18.606 0.571 -23.260 1.00 56.38 190 THR A CA 1
ATOM 1518 C C . THR A 1 190 ? 19.331 0.532 -21.913 1.00 56.38 190 THR A C 1
ATOM 1520 O O . THR A 1 190 ? 18.845 -0.072 -20.958 1.00 56.38 190 THR A O 1
ATOM 1523 N N . ASP A 1 191 ? 20.450 1.249 -21.809 1.00 62.09 191 ASP A N 1
ATOM 1524 C CA . ASP A 1 191 ? 21.281 1.300 -20.607 1.00 62.09 191 ASP A CA 1
ATOM 1525 C C . ASP A 1 191 ? 20.588 2.036 -19.454 1.00 62.09 191 ASP A C 1
ATOM 1527 O O . ASP A 1 191 ? 20.710 1.629 -18.301 1.00 62.09 191 ASP A O 1
ATOM 1531 N N . LYS A 1 192 ? 19.800 3.081 -19.748 1.00 72.62 192 LYS A N 1
ATOM 1532 C CA . LYS A 1 192 ? 19.076 3.845 -18.722 1.00 72.62 192 LYS A CA 1
ATOM 1533 C C . LYS A 1 192 ? 17.878 3.065 -18.186 1.00 72.62 192 LYS A C 1
ATOM 1535 O O . LYS A 1 192 ? 17.624 3.100 -16.986 1.00 72.62 192 LYS A O 1
ATOM 1540 N N . TYR A 1 193 ? 17.170 2.332 -19.048 1.00 75.94 193 TYR A N 1
ATOM 1541 C CA . TYR A 1 193 ? 16.076 1.455 -18.623 1.00 75.94 193 TYR A CA 1
ATOM 1542 C C . TYR A 1 193 ? 16.572 0.364 -17.669 1.00 75.94 193 TYR A C 1
ATOM 1544 O O . TYR A 1 193 ? 16.059 0.244 -16.557 1.00 75.94 193 TYR A O 1
ATOM 1552 N N . GLY A 1 194 ? 17.610 -0.377 -18.076 1.00 78.44 194 GLY A N 1
ATOM 1553 C CA . GLY A 1 194 ? 18.171 -1.458 -17.266 1.00 78.44 194 GLY A CA 1
ATOM 1554 C C . GLY A 1 194 ? 18.724 -0.969 -15.925 1.00 78.44 194 GLY A C 1
ATOM 1555 O O . GLY A 1 194 ? 18.531 -1.627 -14.903 1.00 78.44 194 GLY A O 1
ATOM 1556 N N . GLN A 1 195 ? 19.349 0.214 -15.896 1.00 82.75 195 GLN A N 1
ATOM 1557 C CA . GLN A 1 195 ? 19.803 0.840 -14.649 1.00 82.75 195 GLN A CA 1
ATOM 1558 C C . GLN A 1 195 ? 18.637 1.199 -13.723 1.00 82.75 195 GLN A C 1
ATOM 1560 O O . GLN A 1 195 ? 18.662 0.827 -12.553 1.00 82.75 195 GLN A O 1
ATOM 1565 N N . LEU A 1 196 ? 17.592 1.858 -14.238 1.00 85.25 196 LEU A N 1
ATOM 1566 C CA . LEU A 1 196 ? 16.421 2.227 -13.434 1.00 85.25 196 LEU A CA 1
ATOM 1567 C C . LEU A 1 196 ? 15.678 0.994 -12.915 1.00 85.25 196 LEU A C 1
ATOM 1569 O O . LEU A 1 196 ? 15.254 0.985 -11.765 1.00 85.25 196 LEU A O 1
ATOM 1573 N N . GLN A 1 197 ? 15.548 -0.056 -13.730 1.00 87.75 197 GLN A N 1
ATOM 1574 C CA . GLN A 1 197 ? 14.965 -1.324 -13.295 1.00 87.75 197 GLN A CA 1
ATOM 1575 C C . GLN A 1 197 ? 15.791 -1.959 -12.172 1.00 87.75 197 GLN A C 1
ATOM 1577 O O . GLN A 1 197 ? 15.242 -2.332 -11.140 1.00 87.75 197 GLN A O 1
ATOM 1582 N N . ARG A 1 198 ? 17.120 -2.021 -12.320 1.00 88.44 198 ARG A N 1
ATOM 1583 C CA . ARG A 1 198 ? 18.002 -2.527 -11.259 1.00 88.44 198 ARG A CA 1
ATOM 1584 C C . ARG A 1 198 ? 17.873 -1.708 -9.974 1.00 88.44 198 ARG A C 1
ATOM 1586 O O . ARG A 1 198 ? 17.852 -2.286 -8.890 1.00 88.44 198 ARG A O 1
ATOM 1593 N N . HIS A 1 199 ? 17.789 -0.384 -10.088 1.00 89.50 199 HIS A N 1
ATOM 1594 C CA . HIS A 1 199 ? 17.588 0.497 -8.940 1.00 89.50 199 HIS A CA 1
ATOM 1595 C C . HIS A 1 199 ? 16.238 0.238 -8.262 1.00 89.50 199 HIS A C 1
ATOM 1597 O O . HIS A 1 199 ? 16.193 0.197 -7.039 1.00 89.50 199 HIS A O 1
ATOM 1603 N N . ALA A 1 200 ? 15.172 -0.014 -9.027 1.00 91.50 200 ALA A N 1
ATOM 1604 C CA . ALA A 1 200 ? 13.850 -0.357 -8.498 1.00 91.50 200 ALA A CA 1
ATOM 1605 C C . ALA A 1 200 ? 13.866 -1.628 -7.647 1.00 91.50 200 ALA A C 1
ATOM 1607 O O . ALA A 1 200 ? 13.368 -1.620 -6.523 1.00 91.50 200 ALA A O 1
ATOM 1608 N N . VAL A 1 201 ? 14.515 -2.684 -8.143 1.00 92.25 201 VAL A N 1
ATOM 1609 C CA . VAL A 1 201 ? 14.656 -3.956 -7.420 1.00 92.25 201 VAL A CA 1
ATOM 1610 C C . VAL A 1 201 ? 15.392 -3.744 -6.096 1.00 92.25 201 VAL A C 1
ATOM 1612 O O . VAL A 1 201 ? 14.913 -4.162 -5.043 1.00 92.25 201 VAL A O 1
ATOM 1615 N N . ILE A 1 202 ? 16.541 -3.058 -6.135 1.00 92.56 202 ILE A N 1
ATOM 1616 C CA . ILE A 1 202 ? 17.351 -2.774 -4.939 1.00 92.56 202 ILE A CA 1
ATOM 1617 C C . ILE A 1 202 ? 16.557 -1.930 -3.940 1.00 92.56 202 ILE A C 1
ATOM 1619 O O . ILE A 1 202 ? 16.583 -2.191 -2.738 1.00 92.56 202 ILE A O 1
ATOM 1623 N N . LEU A 1 203 ? 15.840 -0.924 -4.433 1.00 94.75 203 LEU A N 1
ATOM 1624 C CA . LEU A 1 203 ? 15.051 -0.038 -3.597 1.00 94.75 203 LEU A CA 1
ATOM 1625 C C . LEU A 1 203 ? 13.865 -0.758 -2.947 1.00 94.75 203 LEU A C 1
ATOM 1627 O O . LEU A 1 203 ? 13.578 -0.524 -1.776 1.00 94.75 203 LEU A O 1
ATOM 1631 N N . THR A 1 204 ? 13.204 -1.649 -3.682 1.00 95.50 204 THR A N 1
ATOM 1632 C CA . THR A 1 204 ? 12.095 -2.464 -3.170 1.00 95.50 204 THR A CA 1
ATOM 1633 C C . THR A 1 204 ? 12.570 -3.371 -2.036 1.00 95.50 204 THR A C 1
ATOM 1635 O O . THR A 1 204 ? 11.930 -3.438 -0.985 1.00 95.50 204 THR A O 1
ATOM 1638 N N . ASP A 1 205 ? 13.729 -4.017 -2.203 1.00 95.12 205 ASP A N 1
ATOM 1639 C CA . ASP A 1 205 ? 14.349 -4.818 -1.143 1.00 95.12 205 ASP A CA 1
ATOM 1640 C C . ASP A 1 205 ? 14.708 -3.953 0.076 1.00 95.12 205 ASP A C 1
ATOM 1642 O O . ASP A 1 205 ? 14.375 -4.301 1.211 1.00 95.12 205 ASP A O 1
ATOM 1646 N N . LEU A 1 206 ? 15.309 -2.778 -0.143 1.00 95.44 206 LEU A N 1
ATOM 1647 C CA . LEU A 1 206 ? 15.614 -1.829 0.930 1.00 95.44 206 LEU A CA 1
ATOM 1648 C C . LEU A 1 206 ? 14.351 -1.416 1.701 1.00 95.44 206 LEU A C 1
ATOM 1650 O O . LEU A 1 206 ? 14.351 -1.460 2.935 1.00 95.44 206 LEU A O 1
ATOM 1654 N N . TRP A 1 207 ? 13.285 -1.039 0.993 1.00 96.38 207 TRP A N 1
ATOM 1655 C CA . TRP A 1 207 ? 12.004 -0.641 1.575 1.00 96.38 207 TRP A CA 1
ATOM 1656 C C . TRP A 1 207 ? 11.405 -1.759 2.424 1.00 96.38 207 TRP A C 1
ATOM 1658 O O . TRP A 1 207 ? 11.147 -1.554 3.611 1.00 96.38 207 TRP A O 1
ATOM 1668 N N . ASN A 1 208 ? 11.245 -2.958 1.856 1.00 96.94 208 ASN A N 1
ATOM 1669 C CA . ASN A 1 208 ? 10.643 -4.092 2.556 1.00 96.94 208 ASN A CA 1
ATOM 1670 C C . ASN A 1 208 ? 11.477 -4.510 3.776 1.00 96.94 208 ASN A C 1
ATOM 1672 O O . ASN A 1 208 ? 10.924 -4.751 4.852 1.00 96.94 208 ASN A O 1
ATOM 1676 N N . ASN A 1 209 ? 12.808 -4.504 3.668 1.00 96.81 209 ASN A N 1
ATOM 1677 C CA . ASN A 1 209 ? 13.696 -4.804 4.792 1.00 96.81 209 ASN A CA 1
ATOM 1678 C C . ASN A 1 209 ? 13.610 -3.757 5.911 1.00 96.81 209 ASN A C 1
ATOM 1680 O O . ASN A 1 209 ? 13.592 -4.110 7.095 1.00 96.81 209 ASN A O 1
ATOM 1684 N N . LEU A 1 210 ? 13.568 -2.466 5.571 1.00 96.44 210 LEU A N 1
ATOM 1685 C CA . LEU A 1 210 ? 13.402 -1.398 6.559 1.00 96.44 210 LEU A CA 1
ATOM 1686 C C . LEU A 1 210 ? 12.015 -1.434 7.201 1.00 96.44 210 LEU A C 1
ATOM 1688 O O . LEU A 1 210 ? 11.913 -1.244 8.415 1.00 96.44 210 LEU A O 1
ATOM 1692 N N . LEU A 1 211 ? 10.978 -1.746 6.427 1.00 95.94 211 LEU A N 1
ATOM 1693 C CA . LEU A 1 211 ? 9.618 -1.916 6.916 1.00 95.94 211 LEU A CA 1
ATOM 1694 C C . LEU A 1 211 ? 9.535 -3.062 7.930 1.00 95.94 211 LEU A C 1
ATOM 1696 O O . LEU A 1 211 ? 9.073 -2.845 9.049 1.00 95.94 211 LEU A O 1
ATOM 1700 N N . HIS A 1 212 ? 10.073 -4.241 7.601 1.00 96.12 212 HIS A N 1
ATOM 1701 C CA . HIS A 1 212 ? 10.152 -5.375 8.528 1.00 96.12 212 HIS A CA 1
ATOM 1702 C C . HIS A 1 212 ? 10.904 -5.024 9.814 1.00 96.12 212 HIS A C 1
ATOM 1704 O O . HIS A 1 212 ? 10.427 -5.318 10.912 1.00 96.12 212 HIS A O 1
ATOM 1710 N N . LYS A 1 213 ? 12.061 -4.356 9.702 1.00 96.62 213 LYS A N 1
ATOM 1711 C CA . LYS A 1 213 ? 12.826 -3.898 10.873 1.00 96.62 213 LYS A CA 1
ATOM 1712 C C . LYS A 1 213 ? 12.005 -2.937 11.727 1.00 96.62 213 LYS A C 1
ATOM 1714 O O . LYS A 1 213 ? 11.991 -3.070 12.949 1.00 96.62 213 LYS A O 1
ATOM 1719 N N . LYS A 1 214 ? 11.315 -1.978 11.105 1.00 96.56 214 LYS A N 1
ATOM 1720 C CA . LYS A 1 214 ? 10.484 -1.000 11.812 1.00 96.56 214 LYS A CA 1
ATOM 1721 C C . LYS A 1 214 ? 9.308 -1.671 12.517 1.00 96.56 214 LYS A C 1
ATOM 1723 O O . LYS A 1 214 ? 9.103 -1.380 13.690 1.00 96.56 214 LYS A O 1
ATOM 1728 N N . VAL A 1 215 ? 8.620 -2.610 11.862 1.00 95.69 215 VAL A N 1
ATOM 1729 C CA . VAL A 1 215 ? 7.562 -3.432 12.474 1.00 95.69 215 VAL A CA 1
ATOM 1730 C C . VAL A 1 215 ? 8.095 -4.207 13.677 1.00 95.69 215 VAL A C 1
ATOM 1732 O O . VAL A 1 215 ? 7.489 -4.151 14.741 1.00 95.69 215 VAL A O 1
ATOM 1735 N N . ALA A 1 216 ? 9.246 -4.872 13.549 1.00 94.88 216 ALA A N 1
ATOM 1736 C CA . ALA A 1 216 ? 9.837 -5.650 14.639 1.00 94.88 216 ALA A CA 1
ATOM 1737 C C . ALA A 1 216 ? 10.190 -4.795 15.871 1.00 94.88 216 ALA A C 1
ATOM 1739 O O . ALA A 1 216 ? 10.145 -5.284 16.997 1.00 94.88 216 ALA A O 1
ATOM 1740 N N . MET A 1 217 ? 10.530 -3.519 15.667 1.00 95.56 217 MET A N 1
ATOM 1741 C CA . MET A 1 217 ? 10.786 -2.563 16.751 1.00 95.56 217 MET A CA 1
ATOM 1742 C C . MET A 1 217 ? 9.507 -1.902 17.291 1.00 95.56 217 MET A C 1
ATOM 1744 O O . MET A 1 217 ? 9.521 -1.335 18.384 1.00 95.56 217 MET A O 1
ATOM 1748 N N . TRP A 1 218 ? 8.413 -1.923 16.530 1.00 94.56 218 TRP A N 1
ATOM 1749 C CA . TRP A 1 218 ? 7.174 -1.220 16.843 1.00 94.56 218 TRP A CA 1
ATOM 1750 C C . TRP A 1 218 ? 6.179 -2.137 17.567 1.00 94.56 218 TRP A C 1
ATOM 1752 O O . TR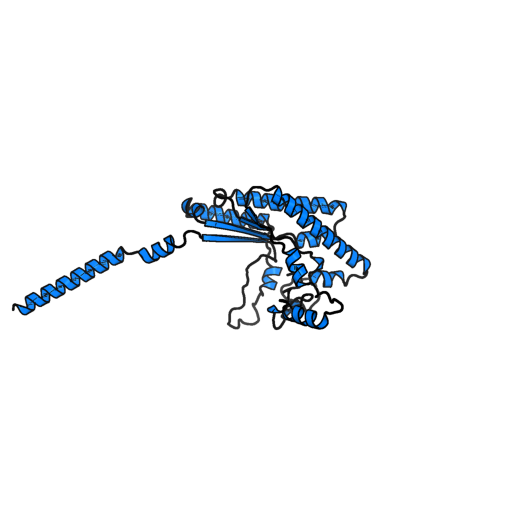P A 1 218 ? 5.209 -2.637 17.001 1.00 94.56 218 TRP A O 1
ATOM 1762 N N . ASP A 1 219 ? 6.410 -2.345 18.862 1.00 90.56 219 ASP A N 1
ATOM 1763 C CA . ASP A 1 219 ? 5.605 -3.230 19.720 1.00 90.56 219 ASP A CA 1
ATOM 1764 C C . ASP A 1 219 ? 4.345 -2.543 20.289 1.00 90.56 219 ASP A C 1
ATOM 1766 O O . ASP A 1 219 ? 4.109 -2.521 21.495 1.00 90.56 219 ASP A O 1
ATOM 1770 N N . LYS A 1 220 ? 3.533 -1.920 19.425 1.00 92.75 220 LYS A N 1
ATOM 1771 C CA . LYS A 1 220 ? 2.278 -1.245 19.836 1.00 92.75 220 LYS A CA 1
ATOM 1772 C C . LYS A 1 220 ? 1.006 -1.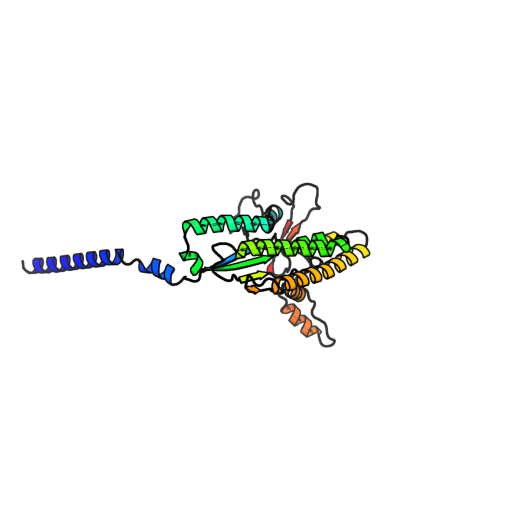912 19.309 1.00 92.75 220 LYS A C 1
ATOM 1774 O O . LYS A 1 220 ? -0.085 -1.626 19.791 1.00 92.75 220 LYS A O 1
ATOM 1779 N N . ALA A 1 221 ? 1.134 -2.826 18.351 1.00 92.38 221 ALA A N 1
ATOM 1780 C CA . ALA A 1 221 ? 0.022 -3.532 17.720 1.00 92.38 221 ALA A CA 1
ATOM 1781 C C . ALA A 1 221 ? 0.413 -4.977 17.385 1.00 92.38 221 ALA A C 1
ATOM 1783 O O . ALA A 1 221 ? 1.580 -5.357 17.502 1.00 92.38 221 ALA A O 1
ATOM 1784 N N . HIS A 1 222 ? -0.561 -5.817 17.039 1.00 92.88 222 HIS A N 1
ATOM 1785 C CA . HIS A 1 222 ? -0.291 -7.107 16.407 1.00 92.88 222 HIS A CA 1
ATOM 1786 C C . HIS A 1 222 ? -0.180 -6.881 14.897 1.00 92.88 222 HIS A C 1
ATOM 1788 O O . HIS A 1 222 ? -1.186 -6.626 14.236 1.00 92.88 222 HIS A O 1
ATOM 1794 N N . VAL A 1 223 ? 1.038 -6.928 14.359 1.00 94.38 223 VAL A N 1
ATOM 1795 C CA . VAL A 1 223 ? 1.275 -6.641 12.941 1.00 94.38 223 VAL A CA 1
ATOM 1796 C C . VAL A 1 223 ? 1.385 -7.937 12.148 1.00 94.38 223 VAL A C 1
ATOM 1798 O O . VAL A 1 223 ? 2.207 -8.796 12.458 1.00 94.38 223 VAL A O 1
ATOM 1801 N N . VAL A 1 224 ? 0.570 -8.059 11.104 1.00 93.81 224 VAL A N 1
ATOM 1802 C CA . VAL A 1 224 ? 0.651 -9.122 10.102 1.00 93.81 224 VAL A CA 1
ATOM 1803 C C . VAL A 1 224 ? 1.227 -8.514 8.833 1.00 93.81 224 VAL A C 1
ATOM 1805 O O . VAL A 1 224 ? 0.707 -7.518 8.337 1.00 93.81 224 VAL A O 1
ATOM 1808 N N . MET A 1 225 ? 2.281 -9.121 8.292 1.00 93.56 225 MET A N 1
ATOM 1809 C CA . MET A 1 225 ? 2.904 -8.674 7.046 1.00 93.56 225 MET A CA 1
ATOM 1810 C C . MET A 1 225 ? 2.773 -9.745 5.964 1.00 93.56 225 MET A C 1
ATOM 1812 O O . MET A 1 225 ? 3.643 -10.611 5.865 1.00 93.56 225 MET A O 1
ATOM 1816 N N . PRO A 1 226 ? 1.679 -9.745 5.180 1.00 92.69 226 PRO A N 1
ATOM 1817 C CA . PRO A 1 226 ? 1.571 -10.606 4.012 1.00 92.69 226 PRO A CA 1
ATOM 1818 C C . PRO A 1 226 ? 2.681 -10.292 3.008 1.00 92.69 226 PRO A C 1
ATOM 1820 O O . PRO A 1 226 ? 2.926 -9.125 2.700 1.00 92.69 226 PRO A O 1
ATOM 1823 N N . ASP A 1 227 ? 3.318 -11.328 2.468 1.00 90.62 227 ASP A N 1
ATOM 1824 C CA . ASP A 1 227 ? 4.346 -11.154 1.446 1.00 90.62 227 ASP A CA 1
ATOM 1825 C C . ASP A 1 227 ? 3.711 -11.014 0.055 1.00 90.62 227 ASP A C 1
ATOM 1827 O O . ASP A 1 227 ? 3.608 -11.967 -0.723 1.00 90.62 227 ASP A O 1
ATOM 1831 N N . PHE A 1 228 ? 3.202 -9.816 -0.224 1.00 89.44 228 PHE A N 1
ATOM 1832 C CA . PHE A 1 228 ? 2.557 -9.509 -1.495 1.00 89.44 228 PHE A CA 1
ATOM 1833 C C . PHE A 1 228 ? 3.568 -9.470 -2.647 1.00 89.44 228 PHE A C 1
ATOM 1835 O O . PHE A 1 228 ? 3.240 -9.905 -3.751 1.00 89.44 228 PHE A O 1
ATOM 1842 N N . TYR A 1 229 ? 4.813 -9.062 -2.383 1.00 88.81 229 TYR A N 1
ATOM 1843 C CA . TYR A 1 229 ? 5.892 -9.135 -3.367 1.00 88.81 229 TYR A CA 1
ATOM 1844 C C . TYR A 1 229 ? 6.144 -10.572 -3.840 1.00 88.81 229 TYR A C 1
ATOM 1846 O O . TYR A 1 229 ? 6.073 -10.839 -5.042 1.00 88.81 229 TYR A O 1
ATOM 1854 N N . ALA A 1 230 ? 6.367 -11.516 -2.918 1.00 88.19 230 ALA A N 1
ATOM 1855 C CA . ALA A 1 230 ? 6.578 -12.915 -3.288 1.00 88.19 230 ALA A CA 1
ATOM 1856 C C . ALA A 1 230 ? 5.344 -13.527 -3.963 1.00 88.19 230 ALA A C 1
ATOM 1858 O O . ALA A 1 230 ? 5.478 -14.269 -4.937 1.00 88.19 230 ALA A O 1
ATOM 1859 N N . TRP A 1 231 ? 4.138 -13.188 -3.490 1.00 88.94 231 TRP A N 1
ATOM 1860 C CA . TRP A 1 231 ? 2.901 -13.631 -4.132 1.00 88.94 231 TRP A CA 1
ATOM 1861 C C . TRP A 1 231 ? 2.809 -13.165 -5.590 1.00 88.94 231 TRP A C 1
ATOM 1863 O O . TRP A 1 231 ? 2.462 -13.968 -6.459 1.00 88.94 231 TRP A O 1
ATOM 1873 N N . MET A 1 232 ? 3.138 -11.898 -5.864 1.00 85.75 232 MET A N 1
ATOM 1874 C CA . MET A 1 232 ? 3.105 -11.329 -7.212 1.00 85.75 232 MET A CA 1
ATOM 1875 C C . MET A 1 232 ? 4.147 -11.993 -8.116 1.00 85.75 232 MET A C 1
ATOM 1877 O O . MET A 1 232 ? 3.815 -12.388 -9.233 1.00 85.75 232 MET A O 1
ATOM 1881 N N . LEU A 1 233 ? 5.373 -12.191 -7.621 1.00 85.62 233 LEU A N 1
ATOM 1882 C CA . LEU A 1 233 ? 6.417 -12.907 -8.359 1.00 85.62 233 LEU A CA 1
ATOM 1883 C C . LEU A 1 233 ? 5.985 -14.324 -8.742 1.00 85.62 233 LEU A C 1
ATOM 1885 O O . LEU A 1 233 ? 6.229 -14.748 -9.868 1.00 85.62 233 LEU A O 1
ATOM 1889 N N . GLU A 1 234 ? 5.307 -15.040 -7.843 1.00 84.31 234 GLU A N 1
ATOM 1890 C CA . GLU A 1 234 ? 4.792 -16.381 -8.131 1.00 84.31 234 GLU A CA 1
ATOM 1891 C C . GLU A 1 234 ? 3.729 -16.361 -9.241 1.00 84.31 234 GLU A C 1
ATOM 1893 O O . GLU A 1 234 ? 3.679 -17.283 -10.050 1.00 84.31 234 GLU A O 1
ATOM 1898 N N . GLN A 1 235 ? 2.914 -15.300 -9.339 1.00 82.75 235 GLN A N 1
ATOM 1899 C CA . GLN A 1 235 ? 1.960 -15.165 -10.451 1.00 82.75 235 GLN A CA 1
ATOM 1900 C C . GLN A 1 235 ? 2.660 -14.931 -11.794 1.00 82.75 235 GLN A C 1
ATOM 1902 O O . GLN A 1 235 ? 2.143 -15.337 -12.832 1.00 82.75 235 GLN A O 1
ATOM 1907 N N . MET A 1 236 ? 3.814 -14.264 -11.780 1.00 79.69 236 MET A N 1
ATOM 1908 C CA . MET A 1 236 ? 4.564 -13.895 -12.984 1.00 79.69 236 MET A CA 1
ATOM 1909 C C . MET A 1 236 ? 5.607 -14.939 -13.394 1.00 79.69 236 MET A C 1
ATOM 1911 O O . MET A 1 236 ? 6.176 -14.845 -14.482 1.00 79.69 236 MET A O 1
ATOM 1915 N N . ARG A 1 237 ? 5.896 -15.917 -12.532 1.00 75.75 237 ARG A N 1
ATOM 1916 C CA . ARG A 1 237 ? 6.933 -16.916 -12.772 1.00 75.75 237 ARG A CA 1
ATOM 1917 C C . ARG A 1 237 ? 6.550 -17.813 -13.947 1.00 75.75 237 ARG A C 1
ATOM 1919 O O . ARG A 1 237 ? 5.539 -18.512 -13.919 1.00 75.75 237 ARG A O 1
ATOM 1926 N N . GLU A 1 238 ? 7.409 -17.856 -14.964 1.00 66.12 238 GLU A N 1
ATOM 1927 C CA . GLU A 1 238 ? 7.287 -18.873 -16.004 1.00 66.12 238 GLU A CA 1
ATOM 1928 C C . GLU A 1 238 ? 7.632 -20.262 -15.435 1.00 66.12 238 GLU A C 1
ATOM 1930 O O . GLU A 1 238 ? 8.587 -20.390 -14.660 1.00 66.12 238 GLU A O 1
ATOM 1935 N N . PRO A 1 239 ? 6.891 -21.323 -15.808 1.00 59.84 239 PRO A N 1
ATOM 1936 C CA . PRO A 1 239 ? 7.211 -22.677 -15.377 1.00 59.84 239 PRO A CA 1
ATOM 1937 C C . PRO A 1 239 ? 8.606 -23.073 -15.870 1.00 59.84 239 PRO A C 1
ATOM 1939 O O . PRO A 1 239 ? 8.867 -23.061 -17.073 1.00 59.84 239 PRO A O 1
ATOM 1942 N N . GLU A 1 240 ? 9.489 -23.452 -14.949 1.00 53.91 240 GLU A N 1
ATOM 1943 C CA . GLU A 1 240 ? 10.846 -23.894 -15.271 1.00 53.91 240 GLU A CA 1
ATOM 1944 C C . GLU A 1 240 ? 10.791 -25.192 -16.098 1.00 53.91 240 GLU A C 1
ATOM 1946 O O . GLU A 1 240 ? 10.180 -26.185 -15.690 1.00 53.91 240 GLU A O 1
ATOM 1951 N N . ILE A 1 241 ? 11.372 -25.167 -17.302 1.00 55.25 241 ILE A N 1
ATOM 1952 C CA . ILE A 1 241 ? 11.385 -26.313 -18.216 1.00 55.25 241 ILE A CA 1
ATOM 1953 C C . ILE A 1 241 ? 12.612 -27.168 -17.892 1.00 55.25 241 ILE A C 1
ATOM 1955 O O . ILE A 1 241 ? 13.703 -26.895 -18.383 1.00 55.25 241 ILE A O 1
ATOM 1959 N N . ASP A 1 242 ? 12.438 -28.210 -17.082 1.00 50.31 242 ASP A N 1
ATOM 1960 C CA . ASP A 1 242 ? 13.439 -29.279 -16.968 1.00 50.31 242 ASP A CA 1
ATOM 1961 C C . ASP A 1 242 ? 13.382 -30.195 -18.213 1.00 50.31 242 ASP A C 1
ATOM 1963 O O . ASP A 1 242 ? 12.334 -30.304 -18.864 1.00 50.31 242 ASP A O 1
ATOM 1967 N N . GLU A 1 243 ? 14.481 -30.879 -18.548 1.00 54.09 243 GLU A N 1
ATOM 1968 C CA . GLU A 1 243 ? 14.673 -31.698 -19.766 1.00 54.09 243 GLU A CA 1
ATOM 1969 C C . GLU A 1 243 ? 13.620 -32.819 -19.940 1.00 54.09 243 GLU A C 1
ATOM 1971 O O . GLU A 1 243 ? 13.477 -33.404 -21.014 1.00 54.09 243 GLU A O 1
ATOM 1976 N N . THR A 1 244 ? 12.812 -33.085 -18.910 1.00 58.44 244 THR A N 1
ATOM 1977 C CA . THR A 1 244 ? 11.698 -34.049 -18.901 1.00 58.44 244 THR A CA 1
ATOM 1978 C C . THR A 1 244 ? 10.297 -33.425 -19.112 1.00 58.44 244 THR A C 1
ATOM 1980 O O . THR A 1 244 ? 9.287 -34.133 -19.076 1.00 58.44 244 THR A O 1
ATOM 1983 N N . GLY A 1 245 ? 10.184 -32.108 -19.335 1.00 55.88 245 GLY A N 1
ATOM 1984 C CA . GLY A 1 245 ? 9.074 -31.323 -18.774 1.00 55.88 245 GLY A CA 1
ATOM 1985 C C . GLY A 1 245 ? 7.964 -30.747 -19.668 1.00 55.88 245 GLY A C 1
ATOM 1986 O O . GLY A 1 245 ? 7.121 -30.037 -19.123 1.00 55.88 245 GLY A O 1
ATOM 1987 N N . LEU A 1 246 ? 7.854 -31.014 -20.979 1.00 55.72 246 LEU A N 1
ATOM 1988 C CA . LEU A 1 246 ? 6.813 -30.348 -21.809 1.00 55.72 246 LEU A CA 1
ATOM 1989 C C . LEU A 1 246 ? 5.370 -30.603 -21.309 1.00 55.72 246 LEU A C 1
ATOM 1991 O O . LEU A 1 246 ? 4.523 -29.707 -21.302 1.00 55.72 246 LEU A O 1
ATOM 1995 N N . ALA A 1 247 ? 5.092 -31.824 -20.839 1.00 58.03 247 ALA A N 1
ATOM 1996 C CA . ALA A 1 247 ? 3.791 -32.189 -20.276 1.00 58.03 247 ALA A CA 1
ATOM 1997 C C . ALA A 1 247 ? 3.548 -31.560 -18.890 1.00 58.03 247 ALA A C 1
ATOM 1999 O O . ALA A 1 247 ? 2.407 -31.248 -18.547 1.00 58.03 247 ALA A O 1
ATOM 2000 N N . VAL A 1 248 ? 4.604 -31.333 -18.106 1.00 56.72 248 VAL A N 1
ATOM 2001 C CA . VAL A 1 248 ? 4.527 -30.686 -16.787 1.00 56.72 248 VAL A CA 1
ATOM 2002 C C . VAL A 1 248 ? 4.237 -29.193 -16.952 1.00 56.72 248 VAL A C 1
ATOM 2004 O O . VAL A 1 248 ? 3.301 -28.686 -16.338 1.00 56.72 248 VAL A O 1
ATOM 2007 N N . VAL A 1 249 ? 4.922 -28.524 -17.883 1.00 56.28 249 VAL A N 1
ATOM 2008 C CA . VAL A 1 249 ? 4.695 -27.111 -18.234 1.00 56.28 249 VAL A CA 1
ATOM 2009 C C . VAL A 1 249 ? 3.254 -26.873 -18.696 1.00 56.28 249 VAL A C 1
ATOM 2011 O O . VAL A 1 249 ? 2.623 -25.910 -18.265 1.00 56.28 249 VAL A O 1
ATOM 2014 N N . SER A 1 250 ? 2.685 -27.774 -19.509 1.00 58.03 250 SER A N 1
ATOM 2015 C CA . SER A 1 250 ? 1.283 -27.658 -19.946 1.00 58.03 250 SER A CA 1
ATOM 2016 C C . SER A 1 250 ? 0.272 -27.748 -18.794 1.00 58.03 250 SER A C 1
ATOM 2018 O O . SER A 1 250 ? -0.733 -27.042 -18.809 1.00 58.03 250 SER A O 1
ATOM 2020 N N . LYS A 1 251 ? 0.552 -28.565 -17.767 1.00 58.69 251 LYS A N 1
ATOM 2021 C CA . LYS A 1 251 ? -0.308 -28.700 -16.582 1.00 58.69 251 LYS A CA 1
ATOM 2022 C C . LYS A 1 251 ? -0.175 -27.507 -15.642 1.00 58.69 251 LYS A C 1
ATOM 2024 O O . LYS A 1 251 ? -1.185 -27.059 -15.115 1.00 58.69 251 LYS A O 1
ATOM 2029 N N . ILE A 1 252 ? 1.038 -26.977 -15.469 1.00 59.84 252 ILE A N 1
ATOM 2030 C CA . ILE A 1 252 ? 1.278 -25.766 -14.671 1.00 59.84 252 ILE A CA 1
ATOM 2031 C C . ILE A 1 252 ? 0.592 -24.565 -15.329 1.00 59.84 252 ILE A C 1
ATOM 2033 O O . ILE A 1 252 ? -0.141 -23.844 -14.662 1.00 59.84 252 ILE A O 1
ATOM 2037 N N . ARG A 1 253 ? 0.724 -24.402 -16.653 1.00 59.31 253 ARG A N 1
ATOM 2038 C CA . ARG A 1 253 ? 0.037 -23.331 -17.390 1.00 59.31 253 ARG A CA 1
ATOM 2039 C C . ARG A 1 253 ? -1.489 -23.469 -17.340 1.00 59.31 253 ARG A C 1
ATOM 2041 O O . ARG A 1 253 ? -2.176 -22.463 -17.244 1.00 59.31 253 ARG A O 1
ATOM 2048 N N . ALA A 1 254 ? -2.022 -24.692 -17.355 1.00 60.66 254 ALA A N 1
ATOM 2049 C CA . ALA A 1 254 ? -3.459 -24.934 -17.190 1.00 60.66 254 ALA A CA 1
ATOM 2050 C C . ALA A 1 254 ? -3.977 -24.644 -15.765 1.00 60.66 254 ALA A C 1
ATOM 2052 O O . ALA A 1 254 ? -5.179 -24.472 -15.586 1.00 60.66 254 ALA A O 1
ATOM 2053 N N . ALA A 1 255 ? -3.090 -24.603 -14.765 1.00 62.81 255 ALA A N 1
ATOM 2054 C CA . ALA A 1 255 ? -3.406 -24.258 -13.379 1.00 62.81 255 ALA A CA 1
ATOM 2055 C C . ALA A 1 255 ? -3.077 -22.794 -13.025 1.00 62.81 255 ALA A C 1
ATOM 2057 O O . ALA A 1 255 ? -3.365 -22.364 -11.907 1.00 62.81 255 ALA A O 1
ATOM 2058 N N . ALA A 1 256 ? -2.473 -22.036 -13.948 1.00 70.56 256 ALA A N 1
ATOM 2059 C CA . ALA A 1 256 ? -2.161 -20.630 -13.743 1.00 70.56 256 ALA A CA 1
ATOM 2060 C C . ALA A 1 256 ? -3.456 -19.829 -13.575 1.00 70.56 256 ALA A C 1
ATOM 2062 O O . ALA A 1 256 ? -4.387 -19.948 -14.372 1.00 70.56 256 ALA A O 1
ATOM 2063 N N . LYS A 1 257 ? -3.510 -19.012 -12.519 1.00 76.56 257 LYS A N 1
ATOM 2064 C CA . LYS A 1 257 ? -4.683 -18.187 -12.212 1.00 76.56 257 LYS A CA 1
ATOM 2065 C C . LYS A 1 257 ? -4.895 -17.090 -13.255 1.00 76.56 257 LYS A C 1
ATOM 2067 O O . LYS A 1 257 ? -6.033 -16.783 -13.586 1.00 76.56 257 LYS A O 1
ATOM 2072 N N . PHE A 1 258 ? -3.800 -16.531 -13.761 1.00 81.38 258 PHE A N 1
ATOM 2073 C CA . PHE A 1 258 ? -3.793 -15.488 -14.776 1.00 81.38 258 PHE A CA 1
ATOM 2074 C C . PHE A 1 258 ? -3.060 -16.001 -16.010 1.00 81.38 258 PHE A C 1
ATOM 2076 O O . PHE A 1 258 ? -2.013 -16.639 -15.901 1.00 81.38 258 PHE A O 1
ATOM 2083 N N . THR A 1 259 ? -3.623 -15.738 -17.184 1.00 82.12 259 THR A N 1
ATOM 2084 C CA . THR A 1 259 ? -2.991 -16.067 -18.468 1.00 82.12 259 THR A CA 1
ATOM 2085 C C . THR A 1 259 ? -2.266 -14.872 -19.062 1.00 82.12 259 THR A C 1
ATOM 2087 O O . THR A 1 259 ? -1.342 -15.073 -19.844 1.00 82.12 259 THR A O 1
ATOM 2090 N N . GLU A 1 260 ? -2.671 -13.654 -18.692 1.00 83.62 260 GLU A N 1
ATOM 2091 C CA . GLU A 1 260 ? -1.955 -12.432 -19.026 1.00 83.62 260 GLU A CA 1
ATOM 2092 C C . GLU A 1 260 ? -1.371 -11.756 -17.790 1.00 83.62 260 GLU A C 1
ATOM 2094 O O . GLU A 1 260 ? -2.083 -11.406 -16.849 1.00 83.62 260 GLU A O 1
ATOM 2099 N N . VAL A 1 261 ? -0.053 -11.570 -17.807 1.00 84.81 261 VAL A N 1
ATOM 2100 C CA . VAL A 1 261 ? 0.736 -11.062 -16.672 1.00 84.81 261 VAL A CA 1
ATOM 2101 C C . VAL A 1 261 ? 1.605 -9.868 -17.052 1.00 84.81 261 VAL A C 1
ATOM 2103 O O . VAL A 1 261 ? 2.392 -9.405 -16.236 1.00 84.81 261 VAL A O 1
ATOM 2106 N N . THR A 1 262 ? 1.499 -9.377 -18.289 1.00 81.31 262 THR A N 1
ATOM 2107 C CA . THR A 1 262 ? 2.348 -8.281 -18.792 1.00 81.31 262 THR A CA 1
ATOM 2108 C C . THR A 1 262 ? 1.556 -7.072 -19.264 1.00 81.31 262 THR A C 1
ATOM 2110 O O . THR A 1 262 ? 2.017 -5.940 -19.125 1.00 81.31 262 THR A O 1
ATOM 2113 N N . GLN A 1 263 ? 0.365 -7.296 -19.819 1.00 83.00 263 GLN A N 1
ATOM 2114 C CA . GLN A 1 263 ? -0.506 -6.236 -20.308 1.00 83.00 263 GLN A CA 1
ATOM 2115 C C . GLN A 1 263 ? -1.653 -5.977 -19.332 1.00 83.00 263 GLN A C 1
ATOM 2117 O O . GLN A 1 263 ? -2.117 -6.907 -18.672 1.00 83.00 263 GLN A O 1
ATOM 2122 N N . PRO A 1 264 ? -2.132 -4.727 -19.238 1.00 85.81 264 PRO A N 1
ATOM 2123 C CA . PRO A 1 264 ? -3.321 -4.421 -18.467 1.00 85.81 264 PRO A CA 1
ATOM 2124 C C . PRO A 1 264 ? -4.590 -4.763 -19.253 1.00 85.81 264 PRO A C 1
ATOM 2126 O O . PRO A 1 264 ? -4.631 -4.619 -20.477 1.00 85.81 264 PRO A O 1
ATOM 2129 N N . CYS A 1 265 ? -5.659 -5.135 -18.548 1.00 81.69 265 CYS A N 1
ATOM 2130 C CA . CYS A 1 265 ? -6.977 -5.317 -19.165 1.00 81.69 265 CYS A CA 1
ATOM 2131 C C . CYS A 1 265 ? -7.527 -4.006 -19.765 1.00 81.69 265 CYS A C 1
ATOM 2133 O O . CYS A 1 265 ? -8.197 -4.019 -20.799 1.00 81.69 265 CYS A O 1
ATOM 2135 N N . VAL A 1 266 ? -7.252 -2.868 -19.121 1.00 81.88 266 VAL A N 1
ATOM 2136 C CA . VAL A 1 266 ? -7.661 -1.532 -19.565 1.00 81.88 266 VAL A CA 1
ATOM 2137 C C . VAL A 1 266 ? -6.491 -0.825 -20.245 1.00 81.88 266 VAL A C 1
ATOM 2139 O O . VAL A 1 266 ? -5.447 -0.592 -19.632 1.00 81.88 266 VAL A O 1
ATOM 2142 N N . SER A 1 267 ? -6.691 -0.421 -21.501 1.00 73.75 267 SER A N 1
ATOM 2143 C CA . SER A 1 267 ? -5.701 0.307 -22.303 1.00 73.75 267 SER A CA 1
ATOM 2144 C C . SER A 1 267 ? -6.252 1.641 -22.808 1.00 73.75 267 SER A C 1
ATOM 2146 O O . SER A 1 267 ? -7.390 1.719 -23.270 1.00 73.75 267 SER A O 1
ATOM 2148 N N . TYR A 1 268 ? -5.442 2.699 -22.735 1.00 70.88 268 TYR A N 1
ATOM 2149 C CA . TYR A 1 268 ? -5.796 4.041 -23.206 1.00 70.88 268 TYR A CA 1
ATOM 2150 C C . TYR A 1 268 ? -5.271 4.265 -24.626 1.00 70.88 268 TYR A C 1
ATOM 2152 O O . TYR A 1 268 ? -4.089 4.073 -24.898 1.00 70.88 268 TYR A O 1
ATOM 2160 N N . THR A 1 269 ? -6.138 4.717 -25.532 1.00 60.62 269 THR A N 1
ATOM 2161 C CA . THR A 1 269 ? -5.856 4.739 -26.981 1.00 60.62 269 THR A CA 1
ATOM 2162 C C . THR A 1 269 ? -5.201 6.030 -27.503 1.00 60.62 269 THR A C 1
ATOM 2164 O O . THR A 1 269 ? -4.839 6.081 -28.676 1.00 60.62 269 THR A O 1
ATOM 2167 N N . ALA A 1 270 ? -4.993 7.061 -26.669 1.00 54.84 270 ALA A N 1
ATOM 2168 C CA . ALA A 1 270 ? -4.417 8.350 -27.087 1.00 54.84 270 ALA A CA 1
ATOM 2169 C C . ALA A 1 270 ? -3.228 8.818 -26.208 1.00 54.84 270 ALA A C 1
ATOM 2171 O O . ALA A 1 270 ? -3.280 8.658 -24.982 1.00 54.84 270 ALA A O 1
ATOM 2172 N N . PRO A 1 271 ? -2.170 9.425 -26.802 1.00 51.56 271 PRO A N 1
ATOM 2173 C CA . PRO A 1 271 ? -1.028 9.978 -26.068 1.00 51.56 271 PRO A CA 1
ATOM 2174 C C . PRO A 1 271 ? -1.421 11.201 -25.225 1.00 51.56 271 PRO A C 1
ATOM 2176 O O . PRO A 1 271 ? -2.374 11.913 -25.532 1.00 51.56 271 PRO A O 1
ATOM 2179 N N . SER A 1 272 ? -0.678 11.451 -24.142 1.00 50.88 272 SER A N 1
ATOM 2180 C CA . SER A 1 272 ? -0.983 12.496 -23.161 1.00 50.88 272 SER A CA 1
ATOM 2181 C C . SER A 1 272 ? -0.772 13.911 -23.711 1.00 50.88 272 SER A C 1
ATOM 2183 O O . SER A 1 272 ? 0.302 14.489 -23.556 1.00 50.88 272 SER A O 1
ATOM 2185 N N . SER A 1 273 ? -1.798 14.496 -24.322 1.00 42.03 273 SER A N 1
ATOM 2186 C CA . SER A 1 273 ? -1.840 15.927 -24.616 1.00 42.03 273 SER A CA 1
ATOM 2187 C C . SER A 1 273 ? -2.517 16.683 -23.469 1.00 42.03 273 SER A C 1
ATOM 2189 O O . SER A 1 273 ? -3.739 16.715 -23.391 1.00 42.03 273 SER A O 1
ATOM 2191 N N . GLY A 1 274 ? -1.710 17.288 -22.598 1.00 43.84 274 GLY A N 1
ATOM 2192 C CA . GLY A 1 274 ? -2.022 18.548 -21.906 1.00 43.84 274 GLY A CA 1
ATOM 2193 C C . GLY A 1 274 ? -3.059 18.572 -20.780 1.00 43.84 274 GLY A C 1
ATOM 2194 O O . GLY A 1 274 ? -2.731 19.096 -19.727 1.00 43.84 274 GLY A O 1
ATOM 2195 N N . ASP A 1 275 ? -4.257 18.014 -20.943 1.00 37.38 275 ASP A N 1
ATOM 2196 C CA . ASP A 1 275 ? -5.369 18.247 -20.011 1.00 37.38 275 ASP A CA 1
ATOM 2197 C C . ASP A 1 275 ? -6.047 16.937 -19.609 1.00 37.38 275 ASP A C 1
ATOM 2199 O O . ASP A 1 275 ? -6.776 16.340 -20.396 1.00 37.38 275 ASP A O 1
ATOM 2203 N N . GLY A 1 276 ? -5.810 16.509 -18.364 1.00 44.16 276 GLY A N 1
ATOM 2204 C CA . GLY A 1 276 ? -6.621 15.516 -17.654 1.00 44.16 276 GLY A CA 1
ATOM 2205 C C . GLY A 1 276 ? -6.631 14.086 -18.221 1.00 44.16 276 GLY A C 1
ATOM 2206 O O . GLY A 1 276 ? -6.470 13.811 -19.408 1.00 44.16 276 GLY A O 1
ATOM 2207 N N . ILE A 1 277 ? -6.829 13.108 -17.341 1.00 47.69 277 ILE A N 1
ATOM 2208 C CA . ILE A 1 277 ? -7.142 11.724 -17.741 1.00 47.69 277 ILE A CA 1
ATOM 2209 C C . ILE A 1 277 ? -8.636 11.602 -18.123 1.00 47.69 277 ILE A C 1
ATOM 2211 O O . ILE A 1 277 ? -9.010 10.692 -18.856 1.00 47.69 277 ILE A O 1
ATOM 2215 N N . GLU A 1 278 ? -9.461 12.584 -17.736 1.00 45.47 278 GLU A N 1
ATOM 2216 C CA . GLU A 1 278 ? -10.934 12.538 -17.694 1.00 45.47 278 GLU A CA 1
ATOM 2217 C C . GLU A 1 278 ? -11.678 12.454 -19.047 1.00 45.47 278 GLU A C 1
ATOM 2219 O O . GLU A 1 278 ? -12.905 12.438 -19.059 1.00 45.47 278 GLU A O 1
ATOM 2224 N N . THR A 1 279 ? -10.997 12.378 -20.197 1.00 49.84 279 THR A N 1
ATOM 2225 C CA . THR A 1 279 ? -11.667 12.255 -21.516 1.00 49.84 279 THR A CA 1
ATOM 2226 C C . THR A 1 279 ? -11.009 11.266 -22.482 1.00 49.84 279 THR A C 1
ATOM 2228 O O . THR A 1 279 ? -11.343 11.239 -23.670 1.00 49.84 279 THR A O 1
ATOM 2231 N N . ARG A 1 280 ? -10.069 10.433 -22.017 1.00 59.41 280 ARG A N 1
ATOM 2232 C CA . ARG A 1 280 ? -9.327 9.552 -22.929 1.00 59.41 280 ARG A CA 1
ATOM 2233 C C . ARG A 1 280 ? -10.177 8.358 -23.372 1.00 59.41 280 ARG A C 1
ATOM 2235 O O . ARG A 1 280 ? -10.660 7.622 -22.516 1.00 59.41 280 ARG A O 1
ATOM 2242 N N . PRO A 1 281 ? -10.302 8.091 -24.684 1.00 62.91 281 PRO A N 1
ATOM 2243 C CA . PRO A 1 281 ? -10.891 6.843 -25.143 1.00 62.91 281 PRO A CA 1
ATOM 2244 C C . PRO A 1 281 ? -10.026 5.665 -24.673 1.00 62.91 281 PRO A C 1
ATOM 2246 O O . PRO A 1 281 ? -8.813 5.630 -24.908 1.00 62.91 281 PRO A O 1
ATOM 2249 N N . PHE A 1 282 ? -10.649 4.700 -24.003 1.00 69.56 282 PHE A N 1
ATOM 2250 C CA . PHE A 1 282 ? -10.013 3.481 -23.510 1.00 69.56 282 PHE A CA 1
ATOM 2251 C C . PHE A 1 282 ? -10.768 2.253 -24.029 1.00 69.56 282 PHE A C 1
ATOM 2253 O O . PHE A 1 282 ? -11.943 2.322 -24.398 1.00 69.56 282 PHE A O 1
ATOM 2260 N N . THR A 1 283 ? -10.084 1.119 -24.042 1.00 75.75 283 THR A N 1
ATOM 2261 C CA . THR A 1 283 ? -10.656 -0.197 -24.328 1.00 75.75 283 THR A CA 1
ATOM 2262 C C . THR A 1 283 ? -10.499 -1.083 -23.102 1.00 75.75 283 THR A C 1
ATOM 2264 O O . THR A 1 283 ? -9.461 -1.034 -22.442 1.00 75.75 283 THR A O 1
ATOM 2267 N N . ILE A 1 284 ? -11.521 -1.884 -22.805 1.00 79.50 284 ILE A N 1
ATOM 2268 C CA . ILE A 1 284 ? -11.512 -2.885 -21.731 1.00 79.50 284 ILE A CA 1
ATOM 2269 C C . ILE A 1 284 ? -11.458 -4.263 -22.392 1.00 79.50 284 ILE A C 1
ATOM 2271 O O . ILE A 1 284 ? -12.124 -4.472 -23.406 1.00 79.50 284 ILE A O 1
ATOM 2275 N N . CYS A 1 285 ? -10.664 -5.173 -21.834 1.00 76.62 285 CYS A N 1
ATOM 2276 C CA . CYS A 1 285 ? -10.598 -6.564 -22.264 1.00 76.62 285 CYS A CA 1
ATOM 2277 C C . CYS A 1 285 ? -11.933 -7.311 -22.053 1.00 76.62 285 CYS A C 1
ATOM 2279 O O . CYS A 1 285 ? -12.741 -6.937 -21.203 1.00 76.62 285 CYS A O 1
ATOM 2281 N N . ASP A 1 286 ? -12.153 -8.389 -22.812 1.00 78.06 286 ASP A N 1
ATOM 2282 C CA . ASP A 1 286 ? -13.413 -9.147 -22.763 1.00 78.06 286 ASP A CA 1
ATOM 2283 C C . ASP A 1 286 ? -13.606 -9.915 -21.441 1.00 78.06 286 ASP A C 1
ATOM 2285 O O . ASP A 1 286 ? -14.727 -10.008 -20.941 1.00 78.06 286 ASP A O 1
ATOM 2289 N N . ASP A 1 287 ? -12.521 -10.439 -20.856 1.00 78.25 287 ASP A N 1
ATOM 2290 C CA . ASP A 1 287 ? -12.544 -11.149 -19.573 1.00 78.25 287 ASP A CA 1
ATOM 2291 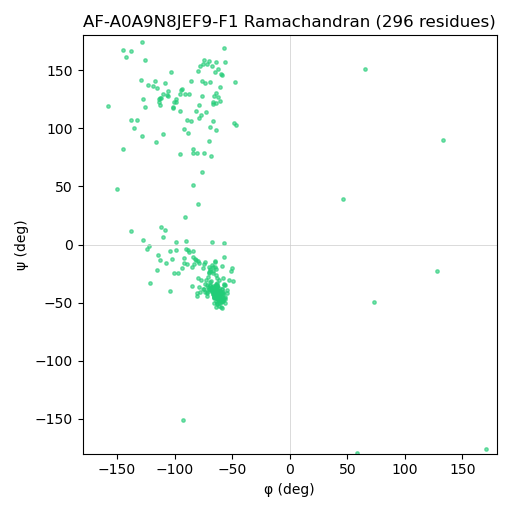C C . ASP A 1 287 ? -11.385 -10.703 -18.656 1.00 78.25 287 ASP A C 1
ATOM 2293 O O . ASP A 1 287 ? -10.251 -11.171 -18.809 1.00 78.25 287 ASP A O 1
ATOM 2297 N N . PRO A 1 288 ? -11.655 -9.822 -17.672 1.00 79.62 288 PRO A N 1
ATOM 2298 C CA . PRO A 1 288 ? -10.648 -9.339 -16.728 1.00 79.62 288 PRO A CA 1
ATOM 2299 C C . PRO A 1 288 ? -10.052 -10.422 -15.824 1.00 79.62 288 PRO A C 1
ATOM 2301 O O . PRO A 1 288 ? -8.968 -10.220 -15.287 1.00 79.62 288 PRO A O 1
ATOM 2304 N N . SER A 1 289 ? -10.724 -11.565 -15.637 1.00 77.00 289 SER A N 1
ATOM 2305 C CA . SER A 1 289 ? -10.250 -12.618 -14.724 1.00 77.00 289 SER A CA 1
ATOM 2306 C C . SER A 1 289 ? -8.956 -13.291 -15.193 1.00 77.00 289 SER A C 1
ATOM 2308 O O . SER A 1 289 ? -8.226 -13.863 -14.385 1.00 77.00 289 SER A O 1
ATOM 2310 N N . HIS A 1 290 ? -8.649 -13.163 -16.483 1.00 80.81 290 HIS A N 1
ATOM 2311 C CA . HIS A 1 290 ? -7.439 -13.677 -17.109 1.00 80.81 290 HIS A CA 1
ATOM 2312 C C . HIS A 1 290 ? -6.214 -12.768 -16.944 1.00 80.81 290 HIS A C 1
ATOM 2314 O O . HIS A 1 290 ? -5.104 -13.218 -17.237 1.00 80.81 290 HIS A O 1
ATOM 2320 N N . PHE A 1 291 ? -6.394 -11.525 -16.487 1.00 81.94 291 PHE A N 1
ATOM 2321 C CA . PHE A 1 291 ? -5.347 -10.507 -16.403 1.00 81.94 291 PHE A CA 1
ATOM 2322 C C . PHE A 1 291 ? -4.901 -10.287 -14.955 1.00 81.94 291 PHE A C 1
ATOM 2324 O O . PHE A 1 291 ? -5.730 -10.084 -14.070 1.00 81.94 291 PHE A O 1
ATOM 2331 N N . LEU A 1 292 ? -3.586 -10.280 -14.722 1.00 83.31 292 LEU A N 1
ATOM 2332 C CA . LEU A 1 292 ? -3.006 -9.920 -13.425 1.00 83.31 292 LEU A CA 1
ATOM 2333 C C . LEU A 1 292 ? -3.199 -8.428 -13.115 1.00 83.31 292 LEU A C 1
ATOM 2335 O O . LEU A 1 292 ? -3.454 -8.076 -11.968 1.00 83.31 292 LEU A O 1
ATOM 2339 N N . PHE A 1 293 ? -3.097 -7.575 -14.140 1.00 81.81 293 PHE A N 1
ATOM 2340 C CA . PHE A 1 293 ? -3.205 -6.121 -14.022 1.00 81.81 293 PHE A CA 1
ATOM 2341 C C . PHE A 1 293 ? -4.500 -5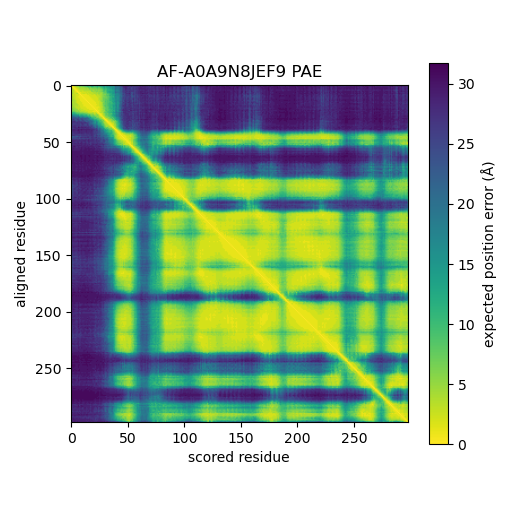.617 -14.653 1.00 81.81 293 PHE A C 1
ATOM 2343 O O . PHE A 1 293 ? -4.812 -5.907 -15.814 1.00 81.81 293 PHE A O 1
ATOM 2350 N N . CYS A 1 294 ? -5.251 -4.810 -13.912 1.00 78.56 294 CYS A N 1
ATOM 2351 C CA . CYS A 1 294 ? -6.472 -4.207 -14.433 1.00 78.56 294 CYS A CA 1
ATOM 2352 C C . CYS A 1 294 ? -6.151 -2.978 -15.297 1.00 78.56 294 CYS A C 1
ATOM 2354 O O . CYS A 1 294 ? -6.707 -2.793 -16.376 1.00 78.56 294 CYS A O 1
ATOM 2356 N N . THR A 1 295 ? -5.203 -2.165 -14.850 1.00 73.50 295 THR A N 1
ATOM 2357 C CA . THR A 1 295 ? -4.706 -0.928 -15.450 1.00 73.50 295 THR A CA 1
ATOM 2358 C C . THR A 1 295 ? -3.185 -0.985 -15.561 1.00 73.50 295 THR A C 1
ATOM 2360 O O . THR A 1 295 ? -2.533 -1.893 -15.058 1.00 73.50 295 THR A O 1
ATOM 2363 N N . ALA A 1 296 ? -2.574 0.012 -16.202 1.00 71.12 296 ALA A N 1
ATOM 2364 C CA . ALA A 1 296 ? -1.123 0.026 -16.349 1.00 71.12 296 ALA A CA 1
ATOM 2365 C C . ALA A 1 296 ? -0.359 0.165 -15.012 1.00 71.12 296 ALA A C 1
ATOM 2367 O O . ALA A 1 296 ? 0.850 -0.044 -14.995 1.00 71.12 296 ALA A O 1
ATOM 2368 N N . VAL A 1 297 ? -1.023 0.549 -13.919 1.00 67.56 297 VAL A N 1
ATOM 2369 C CA . VAL A 1 297 ? -0.390 0.714 -12.602 1.00 67.56 297 VAL A CA 1
ATOM 2370 C C . VAL A 1 297 ? -0.898 -0.246 -11.549 1.00 67.56 297 VAL A C 1
ATOM 2372 O O . VAL A 1 297 ? -0.133 -0.469 -10.636 1.00 67.56 297 VAL A O 1
ATOM 2375 N N . ASN A 1 298 ? -2.099 -0.816 -11.696 1.00 54.47 298 ASN A N 1
ATOM 2376 C CA . ASN A 1 298 ? -2.768 -1.692 -10.725 1.00 54.47 298 ASN A CA 1
ATOM 2377 C C . ASN A 1 298 ? -3.427 -2.870 -11.430 1.00 54.47 298 ASN A C 1
ATOM 2379 O O . ASN A 1 298 ? -4.124 -2.592 -12.432 1.00 54.47 298 ASN A O 1
#

Solvent-accessible surface area (backbone atoms only — not comparable to full-atom values): 17443 Å² total; per-residue (Å²): 117,73,65,60,57,53,52,53,52,54,51,52,52,52,51,51,51,49,51,50,50,53,56,50,53,74,69,59,59,56,72,69,47,47,60,62,65,76,50,68,64,46,70,43,80,48,74,47,46,49,86,89,50,70,80,74,71,70,68,86,74,91,64,94,71,70,95,85,76,77,80,47,47,66,47,45,56,76,66,52,82,71,56,56,73,63,51,51,50,51,54,50,50,54,52,47,56,53,51,47,71,75,64,40,76,77,54,48,78,42,45,50,52,34,40,36,46,47,78,51,59,66,56,50,64,60,47,47,77,48,58,78,88,54,38,60,60,52,53,51,51,50,54,51,51,54,51,55,46,50,54,51,55,52,62,32,79,69,38,52,85,54,74,41,40,36,38,40,54,41,56,49,51,58,60,70,29,34,44,44,48,60,64,41,72,71,46,95,48,73,69,59,37,55,50,43,44,54,42,29,49,54,48,31,52,51,51,43,54,51,49,52,53,50,53,75,71,48,85,73,50,48,74,44,66,52,60,45,31,63,53,51,50,62,70,61,56,75,74,83,78,52,100,85,26,73,71,55,44,54,52,53,60,72,65,47,79,45,83,35,69,62,56,35,32,39,45,72,78,66,80,93,70,94,69,78,78,83,78,66,60,66,50,72,52,96,62,60,73,38,30,68,22,55,32,38,82,75

Mean predicted aligned error: 14.94 Å

Sequence (298 aa):
MKLFARLNVVVLLAISALLFVAWNLRSYHPITRAKKVWSRQTTELVVFGDSWSTNRLELPTGRTPSLANKKLWVDTLCSENIGDFGHQVDEYLAQDDARWQDDGEQRGLESTTIFTVFFGIWELWDFVGLPEEAVLPAVVDCIASMFAQLDRLVQAKSVSSHRPTIIIPTVPDPSFFPRWINQRSSANGTDKYGQLQRHAVILTDLWNNLLHKKVAMWDKAHVVMPDFYAWMLEQMREPEIDETGLAVVSKIRAAAKFTEVTQPCVSYTAPSSGDGIETRPFTICDDPSHFLFCTAVN

InterPro domains:
  IPR036514 SGNH hydrolase superfamily [G3DSA:3.40.50.1110] (34-297)

Organism: NCBI:txid2773715